Protein AF-A0AAP5JS18-F1 (afdb_monomer_lite)

Foldseek 3Di:
DDDDDDDDPDPPPDDDPDPVVVLLVQLLVQADPVLVVCVVVVVDDSVLSSLLSNQDHPVLNVVVVVLCVVDPADPVCSNLLSLCSSLVHDPVLSVLVSVLVVLLVLLCVLCVVPVVLNVVSCVLVVVVVVCSNVVVQDPDPVSNVVSSVVSSVSSVVSNVVSVVVVVVVVCVVVPPPPDPDPDDDDDDDDDVCVVLVHDPPDDPVVVVVSVVVVCVVVPPPPDDDDDDDPDDDDPDDDDDDDDDDD

Secondary structure (DSSP, 8-state):
---PPPP-----------HHHHHHHHHHHTS-HHHHHHHHTT-S-HHHHHHHHHH--HHHHHHHHHHHHHS---GGGHHHHHHHHHTT--HHHHHHHHHHHHHHHHHHHHHTT-HHHHHHHHHHHHHHHHHHHTT-S--SHHHHHHHHHHHHHHHHHHHHHHHHHHHHHHHHHHS-------------PPPHHHHTT--TT--HHHHHHHHHHHHHHS-TTS-S----S--S--------PPP---

Radius of gyration: 34.99 Å; chains: 1; bounding box: 87×65×103 Å

Structure (mmCIF, N/CA/C/O backbone):
data_AF-A0AAP5JS18-F1
#
_entry.id   AF-A0AAP5JS18-F1
#
loop_
_atom_site.group_PDB
_atom_site.id
_atom_site.type_symbol
_atom_site.label_atom_id
_atom_site.label_alt_id
_atom_site.label_comp_id
_atom_site.label_asym_id
_atom_site.label_entity_id
_atom_site.label_seq_id
_atom_site.pdbx_PDB_ins_code
_atom_site.Cartn_x
_atom_site.Cartn_y
_atom_site.Cartn_z
_atom_site.occupancy
_atom_site.B_iso_or_equiv
_atom_site.auth_seq_id
_atom_site.auth_comp_id
_atom_site.auth_asym_id
_atom_site.auth_atom_id
_atom_site.pdbx_PDB_model_num
ATOM 1 N N . MET A 1 1 ? -54.345 19.599 27.655 1.00 40.22 1 MET A N 1
ATOM 2 C CA . MET A 1 1 ? -54.134 18.148 27.848 1.00 40.22 1 MET A CA 1
ATOM 3 C C . MET A 1 1 ? -52.774 17.779 27.279 1.00 40.22 1 MET A C 1
ATOM 5 O O . MET A 1 1 ? -52.586 17.868 26.073 1.00 40.22 1 MET A O 1
ATOM 9 N N . ARG A 1 2 ? -51.805 17.480 28.150 1.00 35.72 2 ARG A N 1
ATOM 10 C CA . ARG A 1 2 ? -50.475 16.998 27.755 1.00 35.72 2 ARG A CA 1
ATOM 11 C C . ARG A 1 2 ? -50.618 15.532 27.341 1.00 35.72 2 ARG A C 1
ATOM 13 O O . ARG A 1 2 ? -51.172 14.755 28.108 1.00 35.72 2 ARG A O 1
ATOM 20 N N . LYS A 1 3 ? -50.170 15.172 26.135 1.00 42.41 3 LYS A N 1
ATOM 21 C CA . LYS A 1 3 ? -49.948 13.770 25.768 1.00 42.41 3 LYS A CA 1
ATOM 22 C C . LYS A 1 3 ? -48.547 13.406 26.234 1.00 42.41 3 LYS A C 1
ATOM 24 O O . LYS A 1 3 ? -47.570 13.984 25.768 1.00 42.41 3 LYS A O 1
ATOM 29 N N . GLU A 1 4 ? -48.489 12.507 27.200 1.00 40.50 4 GLU A N 1
ATOM 30 C CA . GLU A 1 4 ? -47.264 11.907 27.702 1.00 40.50 4 GLU A CA 1
ATOM 31 C C . GLU A 1 4 ? -46.643 11.045 26.596 1.00 40.50 4 GLU A C 1
ATOM 33 O O . GLU A 1 4 ? -47.265 10.123 26.070 1.00 40.50 4 GLU A O 1
ATOM 38 N N . THR A 1 5 ? -45.419 11.377 26.204 1.00 48.16 5 THR A N 1
ATOM 39 C CA . THR A 1 5 ? -44.527 10.472 25.477 1.00 48.16 5 THR A CA 1
ATOM 40 C C . THR A 1 5 ? -43.994 9.419 26.452 1.00 48.16 5 THR A C 1
ATOM 42 O O . THR A 1 5 ? -43.489 9.811 27.507 1.00 48.16 5 THR A O 1
ATOM 45 N N . PRO A 1 6 ? -44.040 8.111 26.133 1.00 44.47 6 PRO A N 1
ATOM 46 C CA . PRO A 1 6 ? -43.432 7.105 26.990 1.00 44.47 6 PRO A CA 1
ATOM 47 C C . PRO A 1 6 ? -41.898 7.219 26.934 1.00 44.47 6 PRO A C 1
ATOM 49 O O . PRO A 1 6 ? -41.336 7.311 25.838 1.00 44.47 6 PRO A O 1
ATOM 52 N N . PRO A 1 7 ? -41.202 7.190 28.084 1.00 57.91 7 PRO A N 1
ATOM 53 C CA . PRO A 1 7 ? -39.753 7.121 28.142 1.00 57.91 7 PRO A CA 1
ATOM 54 C C . PRO A 1 7 ? -39.304 5.657 28.029 1.00 57.91 7 PRO A C 1
ATOM 56 O O . PRO A 1 7 ? -39.922 4.761 28.598 1.00 57.91 7 PRO A O 1
ATOM 59 N N . GLY A 1 8 ? -38.196 5.407 27.332 1.00 45.72 8 GLY A N 1
ATOM 60 C CA . GLY A 1 8 ? -37.511 4.112 27.405 1.00 45.72 8 GLY A CA 1
ATOM 61 C C . GLY A 1 8 ? -37.681 3.216 26.183 1.00 45.72 8 GLY A C 1
ATOM 62 O O . GLY A 1 8 ? -38.129 2.076 26.287 1.00 45.72 8 GLY A O 1
ATOM 63 N N . GLY A 1 9 ? -37.221 3.681 25.021 1.00 40.94 9 GLY A N 1
ATOM 64 C CA . GLY A 1 9 ? -36.775 2.757 23.984 1.00 40.94 9 GLY A CA 1
ATOM 65 C C . GLY A 1 9 ? -35.495 2.074 24.460 1.00 40.94 9 GLY A C 1
ATOM 66 O O . GLY A 1 9 ? -34.416 2.645 24.326 1.00 40.94 9 GLY A O 1
ATOM 67 N N . LYS A 1 10 ? -35.603 0.875 25.048 1.00 44.03 10 LYS A N 1
ATOM 68 C CA . LYS A 1 10 ? -34.438 -0.004 25.228 1.00 44.03 10 LYS A CA 1
ATOM 69 C C . LYS A 1 10 ? -33.757 -0.151 23.858 1.00 44.03 10 LYS A C 1
ATOM 71 O O . LYS A 1 10 ? -34.480 -0.358 22.876 1.00 44.03 10 LYS A O 1
ATOM 76 N N . PRO A 1 11 ? -32.421 -0.028 23.754 1.00 54.09 11 PRO A N 1
ATOM 77 C CA . PRO A 1 11 ? -31.744 -0.295 22.494 1.00 54.09 11 PRO A CA 1
ATOM 78 C C . PRO A 1 11 ? -32.154 -1.696 22.039 1.00 54.09 11 PRO A C 1
ATOM 80 O O . PRO A 1 11 ? -32.102 -2.644 22.823 1.00 54.09 11 PRO A O 1
ATOM 83 N N . ARG A 1 12 ? -32.656 -1.812 20.805 1.00 53.66 12 ARG A N 1
ATOM 84 C CA . ARG A 1 12 ? -32.994 -3.110 20.218 1.00 53.66 12 ARG A CA 1
ATOM 85 C C . ARG A 1 12 ? -31.701 -3.916 20.153 1.00 53.66 12 ARG A C 1
ATOM 87 O O . ARG A 1 12 ? -30.846 -3.624 19.322 1.00 53.66 12 ARG A O 1
ATOM 94 N N . THR A 1 13 ? -31.543 -4.885 21.046 1.00 55.59 13 THR A N 1
ATOM 95 C CA . THR A 1 13 ? -30.439 -5.841 21.017 1.00 55.59 13 THR A CA 1
ATOM 96 C C . THR A 1 13 ? -30.660 -6.747 19.812 1.00 55.59 13 THR A C 1
ATOM 98 O O . THR A 1 13 ? -31.473 -7.667 19.849 1.00 55.59 13 THR A O 1
ATOM 101 N N . VAL A 1 14 ? -30.014 -6.419 18.695 1.00 64.19 14 VAL A N 1
ATOM 102 C CA . VAL A 1 14 ? -30.016 -7.261 17.499 1.00 64.19 14 VAL A CA 1
ATOM 103 C C . VAL A 1 14 ? -29.009 -8.374 17.749 1.00 64.19 14 VAL A C 1
ATOM 105 O O . VAL A 1 14 ? -27.808 -8.125 17.780 1.00 64.19 14 VAL A O 1
ATOM 108 N N . VAL A 1 15 ? -29.500 -9.590 17.983 1.00 66.50 15 VAL A N 1
ATOM 109 C CA . VAL A 1 15 ? -28.647 -10.779 18.072 1.00 66.50 15 VAL A CA 1
ATOM 110 C C . VAL A 1 15 ? -28.368 -11.235 16.646 1.00 66.50 15 VAL A C 1
ATOM 112 O O . VAL A 1 15 ? -29.268 -11.700 15.945 1.00 66.50 15 VAL A O 1
ATOM 115 N N . VAL A 1 16 ? -27.134 -11.033 16.200 1.00 63.03 16 VAL A N 1
ATOM 116 C CA . VAL A 1 16 ? -26.666 -11.481 14.889 1.00 63.03 16 VAL A CA 1
ATOM 117 C C . VAL A 1 16 ? -26.337 -12.965 15.007 1.00 63.03 16 VAL A C 1
ATOM 119 O O . VAL A 1 16 ? -25.512 -13.349 15.825 1.00 63.03 16 VAL A O 1
ATOM 122 N N . THR A 1 17 ? -27.053 -13.795 14.252 1.00 67.69 17 THR A N 1
ATOM 123 C CA . THR A 1 17 ? -26.967 -15.268 14.298 1.00 67.69 17 THR A CA 1
ATOM 124 C C . THR A 1 17 ? -26.223 -15.866 13.106 1.00 67.69 17 THR A C 1
ATOM 126 O O . THR A 1 17 ? -25.996 -17.068 13.081 1.00 67.69 17 THR A O 1
ATOM 129 N N . ASP A 1 18 ? -25.862 -15.045 12.118 1.00 76.12 18 ASP A N 1
ATOM 130 C CA . ASP A 1 18 ? -25.061 -15.462 10.968 1.00 76.12 18 ASP A CA 1
ATOM 131 C C . ASP A 1 18 ? -23.578 -15.281 11.294 1.00 76.12 18 ASP A C 1
ATOM 133 O O . ASP A 1 18 ? -23.121 -14.145 11.453 1.00 76.12 18 ASP A O 1
ATOM 137 N N . ASP A 1 19 ? -22.842 -16.391 11.352 1.00 74.56 19 ASP A N 1
ATOM 138 C CA . ASP A 1 19 ? -21.409 -16.439 11.659 1.00 74.56 19 ASP A CA 1
ATOM 139 C C . ASP A 1 19 ? -20.582 -15.474 10.796 1.00 74.56 19 ASP A C 1
ATOM 141 O O . ASP A 1 19 ? -19.634 -14.864 11.279 1.00 74.56 19 ASP A O 1
ATOM 145 N N . ARG A 1 20 ? -20.972 -15.239 9.535 1.00 75.25 20 ARG A N 1
ATOM 146 C CA . ARG A 1 20 ? -20.250 -14.316 8.637 1.00 75.25 20 ARG A CA 1
ATOM 147 C C . ARG A 1 20 ? -20.454 -12.852 9.000 1.00 75.25 20 ARG A C 1
ATOM 149 O O . ARG A 1 20 ? -19.617 -12.005 8.693 1.00 75.25 20 ARG A O 1
ATOM 156 N N . LEU A 1 21 ? -21.605 -12.534 9.584 1.00 82.56 21 LEU A N 1
ATOM 157 C CA . LEU A 1 21 ? -21.929 -11.181 10.017 1.00 82.56 21 LEU A CA 1
ATOM 158 C C . LEU A 1 21 ? -21.341 -10.883 11.396 1.00 82.56 21 LEU A C 1
ATOM 160 O O . LEU A 1 21 ? -21.159 -9.706 11.703 1.00 82.56 21 LEU A O 1
ATOM 164 N N . ILE A 1 22 ? -21.023 -11.908 12.195 1.00 85.19 22 ILE A N 1
ATOM 165 C CA . ILE A 1 22 ? -20.369 -11.742 13.498 1.00 85.19 22 ILE A CA 1
ATOM 166 C C . ILE A 1 22 ? -19.033 -11.018 13.316 1.00 85.19 22 ILE A C 1
ATOM 168 O O . ILE A 1 22 ? -18.874 -9.940 13.884 1.00 85.19 22 ILE A O 1
ATOM 172 N N . ASP A 1 23 ? -18.154 -11.510 12.439 1.00 84.81 23 ASP A N 1
ATOM 173 C CA . ASP A 1 23 ? -16.834 -10.905 12.193 1.00 84.81 23 ASP A CA 1
ATOM 174 C C . ASP A 1 23 ? -16.936 -9.446 11.719 1.00 84.81 23 ASP A C 1
ATOM 176 O O . ASP A 1 23 ? -16.174 -8.567 12.127 1.00 84.81 23 ASP A O 1
ATOM 180 N N . ILE A 1 24 ? -17.918 -9.161 10.857 1.00 88.19 24 ILE A N 1
ATOM 181 C CA . ILE A 1 24 ? -18.163 -7.811 10.338 1.00 88.19 24 ILE A CA 1
ATOM 182 C C . ILE A 1 24 ? -18.628 -6.887 11.463 1.00 88.19 24 ILE A C 1
ATOM 184 O O . ILE A 1 24 ? -18.154 -5.756 11.580 1.00 88.19 24 ILE A O 1
ATOM 188 N N . VAL A 1 25 ? -19.576 -7.340 12.280 1.00 88.62 25 VAL A N 1
ATOM 189 C CA . VAL A 1 25 ? -20.122 -6.544 13.380 1.00 88.62 25 VAL A CA 1
ATOM 190 C C . VAL A 1 25 ? -19.060 -6.325 14.447 1.00 88.62 25 VAL A C 1
ATOM 192 O O . VAL A 1 25 ? -18.907 -5.191 14.896 1.00 88.62 25 VAL A O 1
ATOM 195 N N . GLU A 1 26 ? -18.282 -7.348 14.787 1.00 89.56 26 GLU A N 1
ATOM 196 C CA . GLU A 1 26 ? -17.162 -7.246 15.718 1.00 89.56 26 GLU A CA 1
ATOM 197 C C . GLU A 1 26 ? -16.147 -6.202 15.238 1.00 89.56 26 GLU A C 1
ATOM 199 O O . GLU A 1 26 ? -15.863 -5.241 15.962 1.00 89.56 26 GLU A O 1
ATOM 204 N N . ALA A 1 27 ? -15.710 -6.288 13.978 1.00 91.44 27 ALA A N 1
ATOM 205 C CA . ALA A 1 27 ? -14.811 -5.303 13.386 1.00 91.44 27 ALA A CA 1
ATOM 206 C C . ALA A 1 27 ? -15.377 -3.875 13.481 1.00 91.44 27 ALA A C 1
ATOM 208 O O . ALA A 1 27 ? -14.684 -2.952 13.906 1.00 91.44 27 ALA A O 1
ATOM 209 N N . LEU A 1 28 ? -16.656 -3.673 13.149 1.00 91.81 28 LEU A N 1
ATOM 210 C CA . LEU A 1 28 ? -17.293 -2.354 13.241 1.00 91.81 28 LEU A CA 1
ATOM 211 C C . LEU A 1 28 ? -17.456 -1.867 14.689 1.00 91.81 28 LEU A C 1
ATOM 213 O O . LEU A 1 28 ? -17.415 -0.657 14.941 1.00 91.81 28 LEU A O 1
ATOM 217 N N . THR A 1 29 ? -17.635 -2.773 15.652 1.00 91.31 29 THR A N 1
ATOM 218 C CA . THR A 1 29 ? -17.699 -2.408 17.074 1.00 91.31 29 THR A CA 1
ATOM 219 C C . THR A 1 29 ? -16.346 -1.962 17.617 1.00 91.31 29 THR A C 1
ATOM 221 O O . THR A 1 29 ? -16.320 -0.987 18.377 1.00 91.31 29 THR A O 1
ATOM 224 N N . ASN A 1 30 ? -15.257 -2.579 17.146 1.00 94.12 30 ASN A N 1
ATOM 225 C CA . ASN A 1 30 ? -13.867 -2.274 17.503 1.00 94.12 30 ASN A CA 1
ATOM 226 C C . ASN A 1 30 ? -13.340 -0.953 16.903 1.00 94.12 30 ASN A C 1
ATOM 228 O O . ASN A 1 30 ? -12.210 -0.541 17.154 1.00 94.12 30 ASN A O 1
ATOM 232 N N . LEU A 1 31 ? -14.139 -0.258 16.089 1.00 95.12 31 LEU A N 1
ATOM 233 C CA . LEU A 1 31 ? -13.765 1.057 15.576 1.00 95.12 31 LEU A CA 1
ATOM 234 C C . LEU A 1 31 ? -13.851 2.139 16.657 1.00 95.12 31 LEU A C 1
ATOM 236 O O . LEU A 1 31 ? -14.855 2.246 17.368 1.00 95.12 31 LEU A O 1
ATOM 240 N N . ILE A 1 32 ? -12.857 3.024 16.709 1.00 95.38 32 ILE A N 1
ATOM 241 C CA . 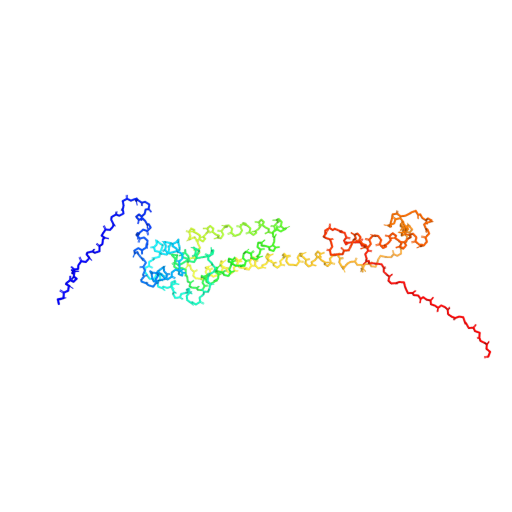ILE A 1 32 ? -12.940 4.251 17.513 1.00 95.38 32 ILE A CA 1
ATOM 242 C C . ILE A 1 32 ? -13.968 5.236 16.925 1.00 95.38 32 ILE A C 1
ATOM 244 O O . ILE A 1 32 ? -14.298 5.207 15.733 1.00 95.38 32 ILE A O 1
ATOM 248 N N . ASP A 1 33 ? -14.477 6.139 17.766 1.00 94.50 33 ASP A N 1
ATOM 249 C CA . ASP A 1 33 ? -15.538 7.088 17.399 1.00 94.50 33 ASP A CA 1
ATOM 250 C C . ASP A 1 33 ? -15.252 7.928 16.141 1.00 94.50 33 ASP A C 1
ATOM 252 O O . ASP A 1 33 ? -16.170 8.090 15.329 1.00 94.50 33 ASP A O 1
ATOM 256 N N . PRO A 1 34 ? -14.015 8.410 15.892 1.00 94.19 34 PRO A N 1
ATOM 257 C CA . PRO A 1 34 ? -13.695 9.121 14.655 1.00 94.19 34 PRO A CA 1
ATOM 258 C C . PRO A 1 34 ? -13.984 8.310 13.384 1.00 94.19 34 PRO A C 1
ATOM 260 O O . PRO A 1 34 ? -14.549 8.841 12.426 1.00 94.19 34 PRO A O 1
ATOM 263 N N . TRP A 1 35 ? -13.662 7.014 13.369 1.00 94.75 35 TRP A N 1
ATOM 264 C CA . TRP A 1 35 ? -13.934 6.151 12.216 1.00 94.75 35 TRP A CA 1
ATOM 265 C C . TRP A 1 35 ? -15.425 5.854 12.074 1.00 94.75 35 TRP A C 1
ATOM 267 O O . TRP A 1 35 ? -15.967 5.939 10.971 1.00 94.75 35 TRP A O 1
ATOM 277 N N . LYS A 1 36 ? -16.122 5.610 13.191 1.00 93.12 36 LYS A N 1
ATOM 278 C CA . LYS A 1 36 ? -17.589 5.472 13.210 1.00 93.12 36 LYS A CA 1
ATOM 279 C C . LYS A 1 36 ? -18.279 6.717 12.644 1.00 93.12 36 LYS A C 1
ATOM 281 O O . LYS A 1 36 ? -19.274 6.595 11.929 1.00 93.12 36 LYS A O 1
ATOM 286 N N . LEU A 1 37 ? -17.754 7.910 12.928 1.00 93.62 37 LEU A N 1
ATOM 287 C CA . LEU A 1 37 ? -18.260 9.166 12.377 1.00 93.62 37 LEU A CA 1
ATOM 288 C C . LEU A 1 37 ? -18.050 9.246 10.857 1.00 93.62 37 LEU A C 1
ATOM 290 O O . LEU A 1 37 ? -19.002 9.567 10.147 1.00 93.62 37 LEU A O 1
ATOM 294 N N . LYS A 1 38 ? -16.861 8.888 10.350 1.00 91.06 38 LYS A N 1
ATOM 295 C CA . LYS A 1 38 ? -16.579 8.858 8.901 1.00 91.06 38 LYS A CA 1
ATOM 296 C C . LYS A 1 38 ? -17.511 7.901 8.141 1.00 91.06 38 LYS A C 1
ATOM 298 O O . LYS A 1 38 ? -17.981 8.231 7.054 1.00 91.06 38 LYS A O 1
ATOM 303 N N . ILE A 1 39 ? -17.875 6.762 8.738 1.00 92.94 39 ILE A N 1
ATOM 304 C CA . ILE A 1 39 ? -18.875 5.839 8.163 1.00 92.94 39 ILE A CA 1
ATOM 305 C C . ILE A 1 39 ? -20.257 6.493 8.107 1.00 92.94 39 ILE A C 1
ATOM 307 O O . ILE A 1 39 ? -20.907 6.469 7.065 1.00 92.94 39 ILE A O 1
ATOM 311 N N . LYS A 1 40 ? -20.708 7.110 9.208 1.00 90.94 40 LYS A N 1
ATOM 312 C CA . LYS A 1 40 ? -22.012 7.800 9.264 1.00 90.94 40 LYS A CA 1
ATOM 313 C C . LYS A 1 40 ? -22.111 8.944 8.253 1.00 90.94 40 LYS A C 1
ATOM 315 O O . LYS A 1 40 ? -23.192 9.205 7.739 1.00 90.94 40 LYS A O 1
ATOM 320 N N . GLN A 1 41 ? -20.995 9.615 7.980 1.00 92.88 41 GLN A N 1
ATOM 321 C CA . GLN A 1 41 ? -20.891 10.686 6.987 1.00 92.88 41 GLN A CA 1
ATOM 322 C C . GLN A 1 41 ? -20.760 10.169 5.545 1.00 92.88 41 GLN A C 1
ATOM 324 O O . GLN A 1 41 ? -20.799 10.968 4.614 1.00 92.88 41 GLN A O 1
ATOM 329 N N . GLY A 1 42 ? -20.589 8.859 5.343 1.00 88.19 42 GLY A N 1
ATOM 330 C CA . GLY A 1 42 ? -20.376 8.261 4.024 1.00 88.19 42 GLY A CA 1
ATOM 331 C C . GLY A 1 42 ? -19.007 8.568 3.408 1.00 88.19 42 GLY A C 1
ATOM 332 O O . GLY A 1 42 ? -18.816 8.337 2.218 1.00 88.19 42 GLY A O 1
ATOM 333 N N . THR A 1 43 ? -18.053 9.081 4.191 1.00 89.62 43 THR A N 1
ATOM 334 C CA . THR A 1 43 ? -16.699 9.423 3.720 1.00 89.62 43 THR A CA 1
ATOM 335 C C . THR A 1 43 ? -15.738 8.235 3.760 1.00 89.62 43 THR A C 1
ATOM 337 O O . THR A 1 43 ? -14.674 8.289 3.151 1.00 89.62 43 THR A O 1
ATOM 340 N N . LEU A 1 44 ? -16.118 7.147 4.438 1.00 89.94 44 LEU A N 1
ATOM 341 C CA . LEU A 1 44 ? -15.377 5.889 4.483 1.00 89.94 44 LEU A CA 1
ATOM 342 C C . LEU A 1 44 ? -16.245 4.742 3.961 1.00 89.94 44 LEU A C 1
ATOM 344 O O . LEU A 1 44 ? -17.375 4.552 4.417 1.00 89.94 44 LEU A O 1
ATOM 348 N N . LYS A 1 45 ? -15.704 3.942 3.036 1.00 91.62 45 LYS A N 1
ATOM 349 C CA . LYS A 1 45 ? -16.387 2.745 2.534 1.00 91.62 45 LYS A CA 1
ATOM 350 C C . LYS A 1 45 ? -16.431 1.662 3.610 1.00 91.62 45 LYS A C 1
ATOM 352 O O . LYS A 1 45 ? -15.474 1.465 4.355 1.00 91.62 45 LYS A O 1
ATOM 357 N N . LEU A 1 46 ? -17.528 0.903 3.641 1.00 90.62 46 LEU A N 1
ATOM 358 C CA . LEU A 1 46 ? -17.745 -0.143 4.645 1.00 90.62 46 LEU A CA 1
ATOM 359 C C . LEU A 1 46 ? -16.637 -1.208 4.643 1.00 90.62 46 LEU A C 1
ATOM 361 O O . LEU A 1 46 ? -16.200 -1.639 5.701 1.00 90.62 46 LEU A O 1
ATOM 365 N N . GLN A 1 47 ? -16.142 -1.592 3.464 1.00 91.62 47 GLN A N 1
ATOM 366 C CA . GLN A 1 47 ? -15.046 -2.559 3.335 1.00 91.62 47 GLN A CA 1
ATOM 367 C C . GLN A 1 47 ? -13.760 -2.100 4.043 1.00 91.62 47 GLN A C 1
ATOM 369 O O . GLN A 1 47 ? -13.077 -2.908 4.666 1.00 91.62 47 GLN A O 1
ATOM 374 N N . ASP A 1 48 ? -13.448 -0.803 3.991 1.00 91.69 48 ASP A N 1
ATOM 375 C CA . ASP A 1 48 ? -12.245 -0.244 4.608 1.00 91.69 48 ASP A CA 1
ATOM 376 C C . ASP A 1 48 ? -12.450 -0.066 6.110 1.00 91.69 48 ASP A C 1
ATOM 378 O O . ASP A 1 48 ? -11.560 -0.382 6.891 1.00 91.69 48 ASP A O 1
ATOM 382 N N . ALA A 1 49 ? -13.657 0.324 6.526 1.00 93.25 49 ALA A N 1
ATOM 383 C CA . ALA A 1 49 ? -14.053 0.327 7.929 1.00 93.25 49 ALA A CA 1
ATOM 384 C C . ALA A 1 49 ? -13.892 -1.051 8.587 1.00 93.25 49 ALA A C 1
ATOM 386 O O . ALA A 1 49 ? -13.309 -1.155 9.663 1.00 93.25 49 ALA A O 1
ATOM 387 N N . VAL A 1 50 ? -14.362 -2.114 7.929 1.00 93.31 50 VAL A N 1
ATOM 388 C CA . VAL A 1 50 ? -14.212 -3.488 8.428 1.00 93.31 50 VAL A CA 1
ATOM 389 C C . VAL A 1 50 ? -12.737 -3.883 8.490 1.00 93.31 50 VAL A C 1
ATOM 391 O O . VAL A 1 50 ? -12.311 -4.471 9.478 1.00 93.31 50 VAL A O 1
ATOM 394 N N . ARG A 1 51 ? -11.919 -3.523 7.493 1.00 93.88 51 ARG A N 1
ATOM 395 C CA . ARG A 1 51 ? -10.466 -3.788 7.522 1.00 93.88 51 ARG A CA 1
ATOM 396 C C . ARG A 1 51 ? -9.758 -3.067 8.667 1.00 93.88 51 ARG A C 1
ATOM 398 O O . ARG A 1 51 ? -8.965 -3.689 9.362 1.00 93.88 51 ARG A O 1
ATOM 405 N N . ILE A 1 52 ? -10.052 -1.785 8.877 1.00 95.12 52 ILE A N 1
ATOM 406 C CA . ILE A 1 52 ? -9.492 -0.986 9.978 1.00 95.12 52 ILE A CA 1
ATOM 407 C C . ILE A 1 52 ? -9.875 -1.620 11.316 1.00 95.12 52 ILE A C 1
ATOM 409 O O . ILE A 1 52 ? -9.011 -1.877 12.146 1.00 95.12 52 ILE A O 1
ATOM 413 N N . GLY A 1 53 ? -11.160 -1.922 11.503 1.00 94.06 53 GLY A N 1
ATOM 414 C CA . GLY A 1 53 ? -11.674 -2.479 12.749 1.00 94.06 53 GLY A CA 1
ATOM 415 C C . GLY A 1 53 ? -11.211 -3.907 13.044 1.00 94.06 53 GLY A C 1
ATOM 416 O O . GLY A 1 53 ? -11.088 -4.270 14.207 1.00 94.06 53 GLY A O 1
ATOM 417 N N . SER A 1 54 ? -10.922 -4.708 12.016 1.00 93.94 54 SER A N 1
ATOM 418 C CA . SER A 1 54 ? -10.430 -6.085 12.181 1.00 93.94 54 SER A CA 1
ATOM 419 C C . SER A 1 54 ? -8.916 -6.173 12.366 1.00 93.94 54 SER A C 1
ATOM 421 O O . SER A 1 54 ? -8.453 -7.034 13.106 1.00 93.94 54 SER A O 1
ATOM 423 N N . LYS A 1 55 ? -8.134 -5.308 11.706 1.00 94.44 55 LYS A N 1
ATOM 424 C CA . LYS A 1 55 ? -6.663 -5.394 11.721 1.00 94.44 55 LYS A CA 1
ATOM 425 C C . LYS A 1 55 ? -5.972 -4.456 12.705 1.00 94.44 55 LYS A C 1
ATOM 427 O O . LYS A 1 55 ? -4.831 -4.727 13.066 1.00 94.44 55 LYS A O 1
ATOM 432 N N . LEU A 1 56 ? -6.598 -3.342 13.093 1.00 96.38 56 LEU A N 1
ATOM 433 C CA . LEU A 1 56 ? -5.926 -2.290 13.857 1.00 96.38 56 LEU A CA 1
ATOM 434 C C . LEU A 1 56 ? -6.426 -2.207 15.297 1.00 96.38 56 LEU A C 1
ATOM 436 O O . LEU A 1 56 ? -7.624 -2.076 15.562 1.00 96.38 56 LEU A O 1
ATOM 440 N N . SER A 1 57 ? -5.478 -2.163 16.231 1.00 95.88 57 SER A N 1
ATOM 441 C CA . SER A 1 57 ? -5.728 -1.753 17.615 1.00 95.88 57 SER A CA 1
ATOM 442 C C . SER A 1 57 ? -6.179 -0.289 17.687 1.00 95.88 57 SER A C 1
ATOM 444 O O . SER A 1 57 ? -5.880 0.509 16.799 1.00 95.88 57 SER A O 1
ATOM 446 N N . HIS A 1 58 ? -6.835 0.121 18.777 1.00 96.19 58 HIS A N 1
ATOM 447 C CA . HIS A 1 58 ? -7.252 1.520 18.955 1.00 96.19 58 HIS A CA 1
ATOM 448 C C . HIS A 1 58 ? -6.086 2.520 18.826 1.00 96.19 58 HIS A C 1
ATOM 450 O O . HIS A 1 58 ? -6.266 3.586 18.240 1.00 96.19 58 HIS A O 1
ATOM 456 N N . ARG A 1 59 ? -4.881 2.171 19.310 1.00 95.94 59 ARG A N 1
ATOM 457 C CA . ARG A 1 59 ? -3.674 3.005 19.154 1.00 95.94 59 ARG A CA 1
ATOM 458 C C . ARG A 1 59 ? -3.338 3.211 17.677 1.00 95.94 59 ARG A C 1
ATOM 460 O O . ARG A 1 59 ? -3.187 4.347 17.239 1.00 95.94 59 ARG A O 1
ATOM 467 N N . GLN A 1 60 ? -3.270 2.122 16.911 1.00 96.81 60 GLN A N 1
ATOM 468 C CA . GLN A 1 60 ? -2.997 2.170 15.472 1.00 96.81 60 GLN A CA 1
ATOM 469 C C . GLN A 1 60 ? -4.116 2.888 14.707 1.00 96.81 60 GLN A C 1
ATOM 471 O O . GLN A 1 60 ? -3.837 3.611 13.759 1.00 96.81 60 GLN A O 1
ATOM 476 N N . GLN A 1 61 ? -5.376 2.751 15.131 1.00 96.94 61 GLN A N 1
ATOM 477 C CA . GLN A 1 61 ? -6.501 3.472 14.534 1.00 96.94 61 GLN A CA 1
ATOM 478 C C . GLN A 1 61 ? -6.397 4.989 14.729 1.00 96.94 61 GLN A C 1
ATOM 480 O O . GLN A 1 61 ? -6.741 5.726 13.806 1.00 96.94 61 GLN A O 1
ATOM 485 N N . HIS A 1 62 ? -5.955 5.458 15.902 1.00 96.12 62 HIS A N 1
ATOM 486 C CA . HIS A 1 62 ? -5.692 6.880 16.144 1.00 96.12 62 HIS A CA 1
ATOM 487 C C . HIS A 1 62 ? -4.536 7.385 15.283 1.00 96.12 62 HIS A C 1
ATOM 489 O O . HIS A 1 62 ? -4.695 8.382 14.584 1.00 96.12 62 HIS A O 1
ATOM 495 N N . TRP A 1 63 ? -3.426 6.651 15.275 1.00 95.25 63 TRP A N 1
ATOM 496 C CA . TRP A 1 63 ? -2.246 7.009 14.494 1.00 95.25 63 TRP A CA 1
ATOM 497 C C . TRP A 1 63 ? -2.539 7.057 12.987 1.00 95.25 63 TRP A C 1
ATOM 499 O O . TRP A 1 63 ? -2.268 8.054 12.326 1.00 95.25 63 TRP A O 1
ATOM 509 N N . MET A 1 64 ? -3.212 6.037 12.449 1.00 95.25 64 MET A N 1
ATOM 510 C CA . MET A 1 64 ? -3.645 6.034 11.051 1.00 95.25 64 MET A CA 1
ATOM 511 C C . MET A 1 64 ? -4.597 7.196 10.750 1.00 95.25 64 MET A C 1
ATOM 513 O O . MET A 1 64 ? -4.539 7.771 9.667 1.00 95.25 64 MET A O 1
ATOM 517 N N . LYS A 1 65 ? -5.492 7.545 11.682 1.00 94.12 65 LYS A N 1
ATOM 518 C CA . LYS A 1 65 ? -6.433 8.658 11.505 1.00 94.12 65 LYS A CA 1
ATOM 519 C C . LYS A 1 65 ? -5.698 9.989 11.328 1.00 94.12 65 LYS A C 1
ATOM 521 O O . LYS A 1 65 ? -6.129 10.764 10.480 1.00 94.12 65 LYS A O 1
ATOM 526 N N . GLU A 1 66 ? -4.637 10.233 12.093 1.00 94.06 66 GLU A N 1
ATOM 527 C CA . GLU A 1 66 ? -3.783 11.423 11.956 1.00 94.06 66 GLU A CA 1
ATOM 528 C C . GLU A 1 66 ? -3.060 11.414 10.606 1.00 94.06 66 GLU A C 1
ATOM 530 O O . GLU A 1 66 ? -3.194 12.356 9.828 1.00 94.06 66 GLU A O 1
ATOM 535 N N . PHE A 1 67 ? -2.440 10.290 10.246 1.00 94.62 67 PHE A N 1
ATOM 536 C CA . PHE A 1 67 ? -1.744 10.141 8.968 1.00 94.62 67 PHE A CA 1
ATOM 537 C C . PHE A 1 67 ? -2.630 10.445 7.747 1.00 94.62 67 PHE A C 1
ATOM 539 O O . PHE A 1 67 ? -2.236 11.176 6.840 1.00 94.62 67 PHE A O 1
ATOM 546 N N . ILE A 1 68 ? -3.862 9.920 7.705 1.00 92.31 68 ILE A N 1
ATOM 547 C CA . ILE A 1 68 ? -4.763 10.145 6.560 1.00 92.31 68 ILE A CA 1
ATOM 548 C C . ILE A 1 68 ? -5.366 11.558 6.507 1.00 92.31 68 ILE A C 1
ATOM 550 O O . ILE A 1 68 ? -6.029 11.897 5.525 1.00 92.31 68 ILE A O 1
ATOM 554 N N . GLU A 1 69 ? -5.235 12.349 7.573 1.00 90.69 69 GLU A N 1
ATOM 555 C CA . GLU A 1 69 ? -5.625 13.763 7.568 1.00 90.69 69 GLU A CA 1
ATOM 556 C C . GLU A 1 69 ? -4.558 14.621 6.877 1.00 90.69 69 GLU A C 1
ATOM 558 O O . GLU A 1 69 ? -4.898 15.633 6.263 1.00 90.69 69 GLU A O 1
ATOM 563 N N . GLU A 1 70 ? -3.303 14.175 6.899 1.00 91.75 70 GLU A N 1
ATOM 564 C CA . GLU A 1 70 ? -2.168 14.849 6.264 1.00 91.75 70 GLU A CA 1
ATOM 565 C C . GLU A 1 70 ? -1.881 14.322 4.850 1.00 91.75 70 GLU A C 1
ATOM 567 O O . GLU A 1 70 ? -1.443 15.071 3.972 1.00 91.75 70 GLU A O 1
ATOM 572 N N . VAL A 1 71 ? -2.166 13.040 4.597 1.00 90.06 71 VAL A N 1
ATOM 573 C CA . VAL A 1 71 ? -1.787 12.343 3.363 1.00 90.06 71 VAL A CA 1
ATOM 574 C C . VAL A 1 71 ? -3.002 11.905 2.555 1.00 90.06 71 VAL A C 1
ATOM 576 O O . VAL A 1 71 ? -3.862 11.152 3.012 1.00 90.06 71 VAL A O 1
ATOM 579 N N . VAL A 1 72 ? -3.032 12.296 1.278 1.00 88.44 72 VAL A N 1
ATOM 580 C CA . VAL A 1 72 ? -4.044 11.820 0.328 1.00 88.44 72 VAL A CA 1
ATOM 581 C C . VAL A 1 72 ? -3.681 10.417 -0.156 1.00 88.44 72 VAL A C 1
ATOM 583 O O . VAL A 1 72 ? -2.754 10.237 -0.945 1.00 88.44 72 VAL A O 1
ATOM 586 N N . ILE A 1 73 ? -4.446 9.418 0.283 1.00 89.88 73 ILE A N 1
ATOM 587 C CA . ILE A 1 73 ? -4.243 8.014 -0.094 1.00 89.88 73 ILE A CA 1
ATOM 588 C C . ILE A 1 73 ? -5.203 7.631 -1.228 1.00 89.88 73 ILE A C 1
ATOM 590 O O . ILE A 1 73 ? -6.422 7.694 -1.047 1.00 89.88 73 ILE A O 1
ATOM 594 N N . PRO A 1 74 ? -4.694 7.169 -2.386 1.00 91.06 74 PRO A N 1
ATOM 595 C CA . PRO A 1 74 ? -5.527 6.556 -3.413 1.00 91.06 74 PRO A CA 1
ATOM 596 C C . PRO A 1 74 ? -6.280 5.344 -2.860 1.00 91.06 74 PRO A C 1
ATOM 598 O O . PRO A 1 74 ? -5.687 4.479 -2.219 1.00 91.06 74 PRO A O 1
ATOM 601 N N . GLU A 1 75 ? -7.572 5.229 -3.167 1.00 88.94 75 GLU A N 1
ATOM 602 C CA . GLU A 1 75 ? -8.447 4.197 -2.589 1.00 88.94 75 GLU A CA 1
ATOM 603 C C . GLU A 1 75 ? -7.898 2.767 -2.752 1.00 88.94 75 GLU A C 1
ATOM 605 O O . GLU A 1 75 ? -7.914 1.968 -1.819 1.00 88.94 75 GLU A O 1
ATOM 610 N N . LYS A 1 76 ? -7.315 2.467 -3.917 1.00 91.62 76 LYS A N 1
ATOM 611 C CA . LYS A 1 76 ? -6.683 1.173 -4.222 1.00 91.62 76 LYS A CA 1
ATOM 612 C C . LYS A 1 76 ? -5.544 0.784 -3.270 1.00 91.62 76 LYS A C 1
ATOM 614 O O . LYS A 1 76 ? -5.225 -0.397 -3.159 1.00 91.62 76 LYS A O 1
ATOM 619 N N . TYR A 1 77 ? -4.933 1.752 -2.589 1.00 93.50 77 TYR A N 1
ATOM 620 C CA . TYR A 1 77 ? -3.850 1.530 -1.634 1.00 93.50 77 TYR A CA 1
ATOM 621 C C . TYR A 1 77 ? -4.325 1.518 -0.184 1.00 93.50 77 TYR A C 1
ATOM 623 O O . TYR A 1 77 ? -3.552 1.125 0.681 1.00 93.50 77 TYR A O 1
ATOM 631 N N . MET A 1 78 ? -5.592 1.839 0.099 1.00 93.00 78 MET A N 1
ATOM 632 C CA . MET A 1 78 ? -6.118 1.873 1.468 1.00 93.00 78 MET A CA 1
ATOM 633 C C . MET A 1 78 ? -5.860 0.561 2.222 1.00 93.00 78 MET A C 1
ATOM 635 O O . MET A 1 78 ? -5.358 0.576 3.341 1.00 93.00 78 MET A O 1
ATOM 639 N N . GLY A 1 79 ? -6.105 -0.587 1.580 1.00 93.25 79 GLY A N 1
ATOM 640 C CA . GLY A 1 79 ? -5.840 -1.898 2.184 1.00 93.25 79 GLY A CA 1
ATOM 641 C C . GLY A 1 79 ? -4.363 -2.139 2.522 1.00 93.25 79 GLY A C 1
ATOM 642 O O . GLY A 1 79 ? -4.071 -2.772 3.533 1.00 93.25 79 GLY A O 1
ATOM 643 N N . LYS A 1 80 ? -3.443 -1.599 1.715 1.00 94.75 80 LYS A N 1
ATOM 644 C CA . LYS A 1 80 ? -1.995 -1.674 1.955 1.00 94.75 80 LYS A CA 1
ATOM 645 C C . LYS A 1 80 ? -1.586 -0.784 3.121 1.00 94.75 80 LYS A C 1
ATOM 647 O O . LYS A 1 80 ? -0.801 -1.204 3.956 1.00 94.75 80 LYS A O 1
ATOM 652 N N . ILE A 1 81 ? -2.171 0.405 3.229 1.00 95.31 81 ILE A N 1
ATOM 653 C CA . ILE A 1 81 ? -1.893 1.314 4.345 1.00 95.31 81 ILE A CA 1
ATOM 654 C C . ILE A 1 81 ? -2.394 0.736 5.662 1.00 95.31 81 ILE A C 1
ATOM 656 O O . ILE A 1 81 ? -1.627 0.672 6.616 1.00 95.31 81 ILE A O 1
ATOM 660 N N . VAL A 1 82 ? -3.621 0.209 5.699 1.00 96.00 82 VAL A N 1
ATOM 661 C CA . VAL A 1 82 ? -4.121 -0.516 6.879 1.00 96.00 82 VAL A CA 1
ATOM 662 C C . VAL A 1 82 ? -3.165 -1.648 7.266 1.00 96.00 82 VAL A C 1
ATOM 664 O O . VAL A 1 82 ? -2.872 -1.831 8.442 1.00 96.00 82 VAL A O 1
ATOM 667 N N . HIS A 1 83 ? -2.640 -2.390 6.288 1.00 96.06 83 HIS A N 1
ATOM 668 C CA . HIS A 1 83 ? -1.667 -3.449 6.554 1.00 96.06 83 HIS A CA 1
ATOM 669 C C . HIS A 1 83 ? -0.348 -2.913 7.129 1.00 96.06 83 HIS A C 1
ATOM 671 O O . HIS A 1 83 ? 0.101 -3.415 8.155 1.00 96.06 83 HIS A O 1
ATOM 677 N N . ALA A 1 84 ? 0.219 -1.849 6.560 1.00 95.81 84 ALA A N 1
ATOM 678 C CA . ALA A 1 84 ? 1.449 -1.235 7.064 1.00 95.81 84 ALA A CA 1
ATOM 679 C C . ALA A 1 84 ? 1.308 -0.745 8.520 1.00 95.81 84 ALA A C 1
ATOM 681 O O . ALA A 1 84 ? 2.181 -1.005 9.347 1.00 95.81 84 ALA A O 1
ATOM 682 N N . PHE A 1 85 ? 0.170 -0.130 8.870 1.00 95.69 85 PHE A N 1
ATOM 683 C CA . PHE A 1 85 ? -0.128 0.244 10.258 1.00 95.69 85 PHE A CA 1
ATOM 684 C C . PHE A 1 85 ? -0.276 -0.973 11.177 1.00 95.69 85 PHE A C 1
ATOM 686 O O . PHE A 1 85 ? 0.148 -0.915 12.332 1.00 95.69 85 PHE A O 1
ATOM 693 N N . SER A 1 86 ? -0.846 -2.079 10.684 1.00 95.38 86 SER A N 1
ATOM 694 C CA . SER A 1 86 ? -0.971 -3.320 11.463 1.00 95.38 86 SER A CA 1
ATOM 695 C C . SER A 1 86 ? 0.385 -3.963 11.773 1.00 95.38 86 SER A C 1
ATOM 697 O O . SER A 1 86 ? 0.540 -4.562 12.833 1.00 95.38 86 SER A O 1
ATOM 699 N N . LEU A 1 87 ? 1.372 -3.765 10.892 1.00 94.56 87 LEU A N 1
ATOM 700 C CA . LEU A 1 87 ? 2.764 -4.185 11.074 1.00 94.56 87 LEU A CA 1
ATOM 701 C C . LEU A 1 87 ? 3.593 -3.208 11.926 1.00 94.56 87 LEU A C 1
ATOM 703 O O . LEU A 1 87 ? 4.774 -3.457 12.145 1.00 94.56 87 LEU A O 1
ATOM 707 N N . GLU A 1 88 ? 2.990 -2.112 12.400 1.00 93.50 88 GLU A N 1
ATOM 708 C CA . GLU A 1 88 ? 3.664 -1.047 13.157 1.00 93.50 88 GLU A CA 1
ATOM 709 C C . GLU A 1 88 ? 4.854 -0.416 12.412 1.00 93.50 88 GLU A C 1
ATOM 711 O O . GLU A 1 88 ? 5.840 -0.003 13.020 1.00 93.50 88 GLU A O 1
ATOM 716 N N . MET A 1 89 ? 4.757 -0.320 11.085 1.00 93.31 89 MET A N 1
ATOM 717 C CA . MET A 1 89 ? 5.803 0.288 10.266 1.00 93.31 89 MET A CA 1
ATOM 718 C C . MET A 1 89 ? 5.940 1.790 10.559 1.00 93.31 89 MET A C 1
ATOM 720 O O . MET A 1 89 ? 4.916 2.474 10.616 1.00 93.31 89 MET A O 1
ATOM 724 N N . PRO A 1 90 ? 7.165 2.339 10.679 1.00 93.19 90 PRO A N 1
ATOM 725 C CA . PRO A 1 90 ? 7.376 3.768 10.891 1.00 93.19 90 PRO A CA 1
ATOM 726 C C . PRO A 1 90 ? 6.712 4.629 9.814 1.00 93.19 90 PRO A C 1
ATOM 728 O O . PRO A 1 90 ? 6.687 4.263 8.640 1.00 93.19 90 PRO A O 1
ATOM 731 N N . GLU A 1 91 ? 6.237 5.816 10.181 1.00 93.12 91 GLU A N 1
ATOM 732 C CA . GLU A 1 91 ? 5.472 6.685 9.279 1.00 93.12 91 GLU A CA 1
ATOM 733 C C . GLU A 1 91 ? 6.228 7.043 7.989 1.00 93.12 91 GLU A C 1
ATOM 735 O O . GLU A 1 91 ? 5.669 6.959 6.892 1.00 93.12 91 GLU A O 1
ATOM 740 N N . TRP A 1 92 ? 7.528 7.342 8.097 1.00 94.00 92 TRP A N 1
ATOM 741 C CA . TRP A 1 92 ? 8.390 7.617 6.942 1.00 94.00 92 TRP A CA 1
ATOM 742 C C . TRP A 1 92 ? 8.392 6.457 5.933 1.00 94.00 92 TRP A C 1
ATOM 744 O O . TRP A 1 92 ? 8.372 6.682 4.721 1.00 94.00 92 TRP A O 1
ATOM 754 N N . SER A 1 93 ? 8.335 5.213 6.417 1.00 94.75 93 SER A N 1
ATOM 755 C CA . SER A 1 93 ? 8.323 4.025 5.563 1.00 94.75 93 SER A CA 1
ATOM 756 C C . SER A 1 93 ? 6.973 3.861 4.865 1.00 94.75 93 SER A C 1
ATOM 758 O O . SER A 1 93 ? 6.930 3.484 3.699 1.00 94.75 93 SER A O 1
ATOM 760 N N . ILE A 1 94 ? 5.866 4.249 5.510 1.00 94.88 94 ILE A N 1
ATOM 761 C CA . ILE A 1 94 ? 4.524 4.246 4.906 1.00 94.88 94 ILE A CA 1
ATOM 762 C C . ILE A 1 94 ? 4.446 5.267 3.760 1.00 94.88 94 ILE A C 1
ATOM 764 O O . ILE A 1 94 ? 3.892 4.967 2.696 1.00 94.88 94 ILE A O 1
ATOM 768 N N . HIS A 1 95 ? 5.049 6.448 3.927 1.00 94.88 95 HIS A N 1
ATOM 769 C CA . HIS A 1 95 ? 5.193 7.411 2.831 1.00 94.88 95 HIS A CA 1
ATOM 770 C C . HIS A 1 95 ? 6.009 6.841 1.668 1.00 94.88 95 HIS A C 1
ATOM 772 O O . HIS A 1 95 ? 5.613 6.981 0.505 1.00 94.88 95 HIS A O 1
ATOM 778 N N . LEU A 1 96 ? 7.131 6.184 1.970 1.00 94.19 96 LEU A N 1
ATOM 779 C CA . LEU A 1 96 ? 7.990 5.588 0.953 1.00 94.19 96 LEU A CA 1
ATOM 780 C C . LEU A 1 96 ? 7.279 4.439 0.223 1.00 94.19 96 LEU A C 1
ATOM 782 O O . LEU A 1 96 ? 7.310 4.395 -1.003 1.00 94.19 96 LEU A O 1
ATOM 786 N N . LEU A 1 97 ? 6.523 3.596 0.931 1.00 94.88 97 LEU A N 1
ATOM 787 C CA . LEU A 1 97 ? 5.669 2.560 0.343 1.00 94.88 97 LEU A CA 1
ATOM 788 C C . LEU A 1 97 ? 4.657 3.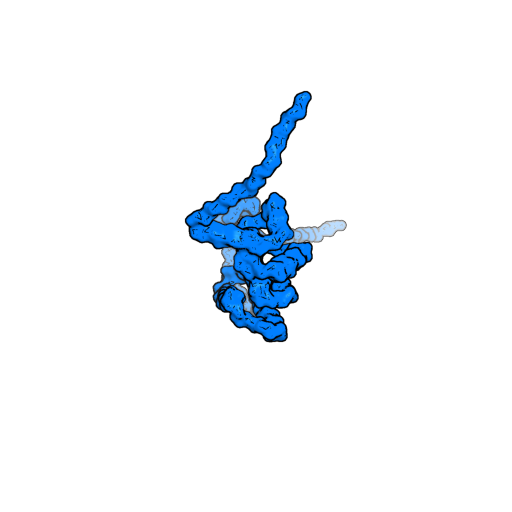149 -0.649 1.00 94.88 97 LEU A C 1
ATOM 790 O O . LEU A 1 97 ? 4.541 2.666 -1.775 1.00 94.88 97 LEU A O 1
ATOM 794 N N . LEU A 1 98 ? 3.939 4.216 -0.276 1.00 94.69 98 LEU A N 1
ATOM 795 C CA . LEU A 1 98 ? 2.999 4.897 -1.181 1.00 94.69 98 LEU A CA 1
ATOM 796 C C . LEU A 1 98 ? 3.688 5.408 -2.450 1.00 94.69 98 LEU A C 1
ATOM 798 O O . LEU A 1 98 ? 3.141 5.292 -3.557 1.00 94.69 98 LEU A O 1
ATOM 802 N N . ARG A 1 99 ? 4.889 5.969 -2.294 1.00 94.44 99 ARG A N 1
ATOM 803 C CA . ARG A 1 99 ? 5.711 6.452 -3.403 1.00 94.44 99 ARG A CA 1
ATOM 804 C C . ARG A 1 99 ? 6.164 5.297 -4.297 1.00 94.44 99 ARG A C 1
ATOM 806 O O . ARG A 1 99 ? 5.974 5.400 -5.508 1.00 94.44 99 ARG A O 1
ATOM 813 N N . ILE A 1 100 ? 6.640 4.193 -3.723 1.00 95.06 100 ILE A N 1
ATOM 814 C CA . ILE A 1 100 ? 7.041 2.972 -4.436 1.00 95.06 100 ILE A CA 1
ATOM 815 C C . ILE A 1 100 ? 5.867 2.391 -5.220 1.00 95.06 100 ILE A C 1
ATOM 817 O O . ILE A 1 100 ? 6.018 2.141 -6.409 1.00 95.06 100 ILE A O 1
ATOM 821 N N . TYR A 1 101 ? 4.679 2.236 -4.629 1.00 95.19 101 TYR A N 1
ATOM 822 C CA . TYR A 1 101 ? 3.516 1.711 -5.358 1.00 95.19 101 TYR A CA 1
ATOM 823 C C . TYR A 1 101 ? 3.103 2.612 -6.524 1.00 95.19 101 TYR A C 1
ATOM 825 O O . TYR A 1 101 ? 2.798 2.139 -7.619 1.00 95.19 101 TYR A O 1
ATOM 833 N N . THR A 1 102 ? 3.131 3.927 -6.313 1.00 93.62 102 THR A N 1
ATOM 834 C CA . THR A 1 102 ? 2.840 4.899 -7.373 1.00 93.62 102 THR A CA 1
ATOM 835 C C . THR A 1 102 ? 3.900 4.866 -8.477 1.00 93.62 102 THR A C 1
ATOM 837 O O . THR A 1 102 ? 3.562 4.985 -9.657 1.00 93.62 102 THR A O 1
ATOM 840 N N . LEU A 1 103 ? 5.175 4.706 -8.115 1.00 94.12 103 LEU A N 1
ATOM 841 C CA . LEU A 1 103 ? 6.277 4.554 -9.059 1.00 94.12 103 LEU A CA 1
ATOM 842 C C . LEU A 1 103 ? 6.147 3.242 -9.834 1.00 94.12 103 LEU A C 1
ATOM 844 O O . LEU A 1 103 ? 6.197 3.272 -11.054 1.00 94.12 103 LEU A O 1
ATOM 848 N N . ALA A 1 104 ? 5.874 2.130 -9.158 1.00 94.12 104 ALA A N 1
ATOM 849 C CA . ALA A 1 104 ? 5.722 0.809 -9.751 1.00 94.12 104 ALA A CA 1
ATOM 850 C C . ALA A 1 104 ? 4.639 0.784 -10.841 1.00 94.12 104 ALA A C 1
ATOM 852 O O . ALA A 1 104 ? 4.850 0.215 -11.908 1.00 94.12 104 ALA A O 1
ATOM 853 N N . GLU A 1 105 ? 3.503 1.458 -10.636 1.00 93.62 105 GLU A N 1
ATOM 854 C CA . GLU A 1 105 ? 2.483 1.593 -11.684 1.00 93.62 105 GLU A CA 1
ATOM 855 C C . GLU A 1 105 ? 2.969 2.395 -12.895 1.00 93.62 105 GLU A C 1
ATOM 857 O O . GLU A 1 105 ? 2.716 2.005 -14.039 1.00 93.62 105 GLU A O 1
ATOM 862 N N . LYS A 1 106 ? 3.674 3.508 -12.657 1.00 92.62 106 LYS A N 1
ATOM 863 C CA . LYS A 1 106 ? 4.254 4.328 -13.730 1.00 92.62 106 LYS A CA 1
ATOM 864 C C . LYS A 1 106 ? 5.318 3.552 -14.499 1.00 92.62 106 LYS A C 1
ATOM 866 O O . LYS A 1 106 ? 5.318 3.595 -15.728 1.00 92.62 106 LYS A O 1
ATOM 871 N N . THR A 1 107 ? 6.183 2.835 -13.785 1.00 91.88 107 THR A N 1
ATOM 872 C CA . THR A 1 107 ? 7.209 1.955 -14.338 1.00 91.88 107 THR A CA 1
ATOM 873 C C . THR A 1 107 ? 6.548 0.884 -15.183 1.00 91.88 107 THR A C 1
ATOM 875 O O . THR A 1 107 ? 6.751 0.906 -16.394 1.00 91.88 107 THR A O 1
ATOM 878 N N . ARG A 1 108 ? 5.651 0.062 -14.623 1.00 93.00 108 ARG A N 1
ATOM 879 C CA . ARG A 1 108 ? 4.911 -0.979 -15.358 1.00 93.00 108 ARG A CA 1
ATOM 880 C C . ARG A 1 108 ? 4.289 -0.444 -16.651 1.00 93.00 108 ARG A C 1
ATOM 882 O O . ARG A 1 108 ? 4.477 -1.030 -17.711 1.00 93.00 108 ARG A O 1
ATOM 889 N N . ALA A 1 109 ? 3.597 0.694 -16.598 1.00 91.81 109 ALA A N 1
ATOM 890 C CA . ALA A 1 109 ? 3.003 1.305 -17.790 1.00 91.81 109 ALA A CA 1
ATOM 891 C C . ALA A 1 109 ? 4.051 1.763 -18.826 1.00 91.81 109 ALA A C 1
ATOM 893 O O . ALA A 1 109 ? 3.804 1.708 -20.033 1.00 91.81 109 ALA A O 1
ATOM 894 N N . ALA A 1 110 ? 5.223 2.221 -18.382 1.00 89.00 110 ALA A N 1
ATOM 895 C CA . ALA A 1 110 ? 6.307 2.650 -19.259 1.00 89.00 110 ALA A CA 1
ATOM 896 C C . ALA A 1 110 ? 7.027 1.476 -19.936 1.00 89.00 110 ALA A C 1
ATOM 898 O O . ALA A 1 110 ? 7.374 1.614 -21.119 1.00 89.00 110 ALA A O 1
ATOM 899 N N . ILE A 1 111 ? 7.220 0.369 -19.207 1.00 90.06 111 ILE A N 1
ATOM 900 C CA . ILE A 1 111 ? 7.970 -0.815 -19.648 1.00 90.06 111 ILE A CA 1
ATOM 901 C C . ILE A 1 111 ? 7.116 -1.927 -20.266 1.00 90.06 111 ILE A C 1
ATOM 903 O O . ILE A 1 111 ? 7.695 -2.826 -20.856 1.00 90.06 111 ILE A O 1
ATOM 907 N N . VAL A 1 112 ? 5.779 -1.839 -20.257 1.00 88.31 112 VAL A N 1
ATOM 908 C CA . VAL A 1 112 ? 4.851 -2.889 -20.755 1.00 88.31 112 VAL A CA 1
ATOM 909 C C . VAL A 1 112 ? 5.163 -3.448 -22.154 1.00 88.31 112 VAL A C 1
ATOM 911 O O . VAL A 1 112 ? 4.758 -4.555 -22.486 1.00 88.31 112 VAL A O 1
ATOM 914 N N . MET A 1 113 ? 5.873 -2.692 -22.996 1.00 85.12 113 MET A N 1
ATOM 915 C CA . MET A 1 113 ? 6.269 -3.111 -24.347 1.00 85.12 113 MET A CA 1
ATOM 916 C C . MET A 1 113 ? 7.639 -3.813 -24.428 1.00 85.12 113 MET A C 1
ATOM 918 O O . MET A 1 113 ? 8.048 -4.201 -25.522 1.00 85.12 113 MET A O 1
ATOM 922 N N . PHE A 1 114 ? 8.370 -3.920 -23.321 1.00 85.62 114 PHE A N 1
ATOM 923 C CA . PHE A 1 114 ? 9.720 -4.474 -23.234 1.00 85.62 114 PHE A CA 1
ATOM 924 C C . PHE A 1 114 ? 9.699 -5.706 -22.328 1.00 85.62 114 PHE A C 1
ATOM 926 O O . PHE A 1 114 ? 9.789 -5.573 -21.112 1.00 85.62 114 PHE A O 1
ATOM 933 N N . ASN A 1 115 ? 9.577 -6.895 -22.925 1.00 87.56 115 ASN A N 1
ATOM 934 C CA . ASN A 1 115 ? 9.412 -8.151 -22.182 1.00 87.56 115 ASN A CA 1
ATOM 935 C C . ASN A 1 115 ? 10.512 -8.366 -21.133 1.00 87.56 115 ASN A C 1
ATOM 937 O O . ASN A 1 115 ? 10.189 -8.620 -19.983 1.00 87.56 115 ASN A O 1
ATOM 941 N N . ASP A 1 116 ? 11.782 -8.153 -21.490 1.00 88.25 116 ASP A N 1
ATOM 942 C CA . ASP A 1 116 ? 12.902 -8.362 -20.563 1.00 88.25 116 ASP A CA 1
ATOM 943 C C . ASP A 1 116 ? 12.816 -7.445 -19.325 1.00 88.25 116 ASP A C 1
ATOM 945 O O . ASP A 1 116 ? 13.028 -7.887 -18.198 1.00 88.25 116 ASP A O 1
ATOM 949 N N . LEU A 1 117 ? 12.437 -6.173 -19.521 1.00 89.12 117 LEU A N 1
ATOM 950 C CA . LEU A 1 117 ? 12.258 -5.215 -18.421 1.00 89.12 117 LEU A CA 1
ATOM 951 C C . LEU A 1 117 ? 11.014 -5.536 -17.587 1.00 89.12 117 LEU A C 1
ATOM 953 O O . LEU A 1 117 ? 11.001 -5.296 -16.381 1.00 89.12 117 LEU A O 1
ATOM 957 N N . MET A 1 118 ? 9.961 -6.054 -18.225 1.00 91.25 118 MET A N 1
ATOM 958 C CA . MET A 1 118 ? 8.754 -6.502 -17.534 1.00 91.25 118 MET A CA 1
ATOM 959 C C . MET A 1 118 ? 9.028 -7.715 -16.657 1.00 91.25 118 MET A C 1
ATOM 961 O O . MET A 1 118 ? 8.597 -7.702 -15.511 1.00 91.25 118 MET A O 1
ATOM 965 N N . ASP A 1 119 ? 9.784 -8.701 -17.138 1.00 91.31 119 ASP A N 1
ATOM 966 C CA . ASP A 1 119 ? 10.134 -9.892 -16.361 1.00 91.31 119 ASP A CA 1
ATOM 967 C C . ASP A 1 119 ? 10.957 -9.524 -15.115 1.00 91.31 119 ASP A C 1
ATOM 969 O O . ASP A 1 119 ? 10.682 -10.011 -14.013 1.00 91.31 119 ASP A O 1
ATOM 973 N N . GLU A 1 120 ? 11.929 -8.616 -15.261 1.00 91.06 120 GLU A N 1
ATOM 974 C CA . GLU A 1 120 ? 12.713 -8.099 -14.134 1.00 91.06 120 GLU A CA 1
ATOM 975 C C . GLU A 1 120 ? 11.834 -7.334 -13.133 1.00 91.06 120 GLU A C 1
ATOM 977 O O . GLU A 1 120 ? 11.893 -7.580 -11.923 1.00 91.06 120 GLU A O 1
ATOM 982 N N . PHE A 1 121 ? 10.968 -6.452 -13.633 1.00 93.56 121 PHE A N 1
ATOM 983 C CA . PHE A 1 121 ? 10.021 -5.714 -12.807 1.00 93.56 121 PHE A CA 1
ATOM 984 C C . PHE A 1 121 ? 9.074 -6.643 -12.042 1.00 93.56 121 PHE A C 1
ATOM 986 O O . PHE A 1 121 ? 8.889 -6.469 -10.838 1.00 93.56 121 PHE A O 1
ATOM 993 N N . GLU A 1 122 ? 8.465 -7.620 -12.717 1.00 94.19 122 GLU A N 1
ATOM 994 C CA . GLU A 1 122 ? 7.495 -8.534 -12.115 1.00 94.19 122 GLU A CA 1
ATOM 995 C C . GLU A 1 122 ? 8.152 -9.356 -11.009 1.00 94.19 122 GLU A C 1
ATOM 997 O O . GLU A 1 122 ? 7.579 -9.478 -9.927 1.00 94.19 122 GLU A O 1
ATOM 1002 N N . LYS A 1 123 ? 9.369 -9.859 -11.246 1.00 93.44 123 LYS A N 1
ATOM 1003 C CA . LYS A 1 123 ? 10.135 -10.615 -10.252 1.00 93.44 123 LYS A CA 1
ATOM 1004 C C . LYS A 1 123 ? 10.383 -9.786 -8.991 1.00 93.44 123 LYS A C 1
ATOM 1006 O O . LYS A 1 123 ? 10.072 -10.246 -7.892 1.00 93.44 123 LYS A O 1
ATOM 1011 N N . ASN A 1 124 ? 10.905 -8.570 -9.144 1.00 92.38 124 ASN A N 1
ATOM 1012 C CA . ASN A 1 124 ? 11.233 -7.707 -8.007 1.00 92.38 124 ASN A CA 1
ATOM 1013 C C . ASN A 1 124 ? 9.964 -7.249 -7.271 1.00 92.38 124 ASN A C 1
ATOM 1015 O O . ASN A 1 124 ? 9.905 -7.284 -6.042 1.00 92.38 124 ASN A O 1
ATOM 1019 N N . PHE A 1 125 ? 8.923 -6.864 -8.013 1.00 94.19 125 PHE A N 1
ATOM 1020 C CA . PHE A 1 125 ? 7.672 -6.373 -7.439 1.00 94.19 125 PHE A CA 1
ATOM 1021 C C . PHE A 1 125 ? 6.869 -7.471 -6.734 1.00 94.19 125 PHE A C 1
ATOM 1023 O O . PHE A 1 125 ? 6.309 -7.216 -5.670 1.00 94.19 125 PHE A O 1
ATOM 1030 N N . GLN A 1 126 ? 6.815 -8.689 -7.285 1.00 94.94 126 GLN A N 1
ATOM 1031 C CA . GLN A 1 126 ? 6.124 -9.815 -6.648 1.00 94.94 126 GLN A CA 1
ATOM 1032 C C . GLN A 1 126 ? 6.817 -10.255 -5.362 1.00 94.94 126 GLN A C 1
ATOM 1034 O O . GLN A 1 126 ? 6.129 -10.490 -4.372 1.00 94.94 126 GLN A O 1
ATOM 1039 N N . GLN A 1 127 ? 8.152 -10.335 -5.367 1.00 94.31 127 GLN A N 1
ATOM 1040 C CA . GLN A 1 127 ? 8.912 -10.675 -4.166 1.00 94.31 127 GLN A CA 1
ATOM 1041 C C . GLN A 1 127 ? 8.655 -9.650 -3.058 1.00 94.31 127 GLN A C 1
ATOM 1043 O O . GLN A 1 127 ? 8.286 -10.017 -1.948 1.00 94.31 127 GLN A O 1
ATOM 1048 N N . PHE A 1 128 ? 8.749 -8.362 -3.390 1.00 94.81 128 PHE A N 1
ATOM 1049 C CA . PHE A 1 128 ? 8.456 -7.294 -2.445 1.00 94.81 128 PHE A CA 1
ATOM 1050 C C . PHE A 1 128 ? 7.009 -7.326 -1.926 1.00 94.81 128 PHE A C 1
ATOM 1052 O O . PHE A 1 128 ? 6.798 -7.203 -0.722 1.00 94.81 128 PHE A O 1
ATOM 1059 N N . GLU A 1 129 ? 6.003 -7.484 -2.797 1.00 95.25 129 GLU A N 1
ATOM 1060 C CA . GLU A 1 129 ? 4.601 -7.567 -2.357 1.00 95.25 129 GLU A CA 1
ATOM 1061 C C . GLU A 1 129 ? 4.396 -8.770 -1.431 1.00 95.25 129 GLU A C 1
ATOM 1063 O O . GLU A 1 129 ? 3.733 -8.631 -0.406 1.00 95.25 129 GLU A O 1
ATOM 1068 N N . TYR A 1 130 ? 4.989 -9.924 -1.745 1.00 95.25 130 TYR A N 1
ATOM 1069 C CA . TYR A 1 130 ? 4.949 -11.093 -0.870 1.00 95.25 130 TYR A CA 1
ATOM 1070 C C . TYR A 1 130 ? 5.556 -10.782 0.505 1.00 95.25 130 TYR A C 1
ATOM 1072 O O . TYR A 1 130 ? 4.881 -10.952 1.522 1.00 95.25 130 TYR A O 1
ATOM 1080 N N . ASP A 1 131 ? 6.777 -10.246 0.542 1.00 94.31 131 ASP A N 1
ATOM 1081 C CA . ASP A 1 131 ? 7.468 -9.927 1.794 1.00 94.31 131 ASP A CA 1
ATOM 1082 C C . ASP A 1 131 ? 6.706 -8.877 2.618 1.00 94.31 131 ASP A C 1
ATOM 1084 O O . ASP A 1 131 ? 6.635 -8.964 3.847 1.00 94.31 131 ASP A O 1
ATOM 1088 N N . PHE A 1 132 ? 6.076 -7.907 1.954 1.00 95.75 132 PHE A N 1
ATOM 1089 C CA . PHE A 1 132 ? 5.226 -6.904 2.587 1.00 95.75 132 PHE A CA 1
ATOM 1090 C C . PHE A 1 132 ? 3.965 -7.519 3.213 1.00 95.75 132 PHE A C 1
ATOM 1092 O O . PHE A 1 132 ? 3.635 -7.219 4.365 1.00 95.75 132 PHE A O 1
ATOM 1099 N N . TRP A 1 133 ? 3.249 -8.381 2.488 1.00 95.19 133 TRP A N 1
ATOM 1100 C CA . TRP A 1 133 ? 2.011 -8.983 2.991 1.00 95.19 133 TRP A CA 1
ATOM 1101 C C . TRP A 1 133 ? 2.255 -9.983 4.118 1.00 95.19 133 TRP A C 1
ATOM 1103 O O . TRP A 1 133 ? 1.507 -9.972 5.097 1.00 95.19 133 TRP A O 1
ATOM 1113 N N . GLU A 1 134 ? 3.323 -10.768 4.025 1.00 94.50 134 GLU A N 1
ATOM 1114 C CA . GLU A 1 134 ? 3.714 -11.735 5.055 1.00 94.50 134 GLU A CA 1
ATOM 1115 C C . GLU A 1 134 ? 4.432 -11.081 6.252 1.00 94.50 134 GLU A C 1
ATOM 1117 O O . GLU A 1 134 ? 4.698 -11.740 7.257 1.00 94.50 134 GLU A O 1
ATOM 1122 N N . GLY A 1 135 ? 4.731 -9.777 6.183 1.00 91.69 135 GLY A N 1
ATOM 1123 C CA . GLY A 1 135 ? 5.423 -9.056 7.256 1.00 91.69 135 GLY A CA 1
ATOM 1124 C C . GLY A 1 135 ? 6.877 -9.506 7.438 1.00 91.69 135 GLY A C 1
ATOM 1125 O O . GLY A 1 135 ? 7.395 -9.482 8.556 1.00 91.69 135 GLY A O 1
ATOM 1126 N N . LEU A 1 136 ? 7.514 -9.937 6.346 1.00 92.69 136 LEU A N 1
ATOM 1127 C CA . LEU A 1 136 ? 8.897 -10.419 6.285 1.00 92.69 136 LEU A CA 1
ATOM 1128 C C . LEU A 1 136 ? 9.911 -9.302 6.016 1.00 92.69 136 LEU A C 1
ATOM 1130 O O . LEU A 1 136 ? 11.114 -9.556 6.038 1.00 92.69 136 LEU A O 1
ATOM 1134 N N . LEU A 1 137 ? 9.444 -8.073 5.776 1.00 92.00 137 LEU A N 1
ATOM 1135 C CA . LEU A 1 137 ? 10.327 -6.916 5.660 1.00 92.00 137 LEU A CA 1
ATOM 1136 C C . LEU A 1 137 ? 11.151 -6.721 6.948 1.00 92.00 137 LEU A C 1
ATOM 1138 O O . LEU A 1 137 ? 10.652 -7.001 8.047 1.00 92.00 137 LEU A O 1
ATOM 1142 N N . PRO A 1 138 ? 12.397 -6.221 6.838 1.00 90.31 138 PRO A N 1
ATOM 1143 C CA . PRO A 1 138 ? 13.230 -5.954 8.001 1.00 90.31 138 PRO A CA 1
ATOM 1144 C C . PRO A 1 138 ? 12.526 -5.040 9.004 1.00 90.31 138 PRO A C 1
ATOM 1146 O O . PRO A 1 138 ? 11.852 -4.080 8.636 1.00 90.31 138 PRO A O 1
ATOM 1149 N N . LYS A 1 139 ? 12.697 -5.343 10.292 1.00 87.75 139 LYS A N 1
ATOM 1150 C CA . LYS A 1 139 ? 12.157 -4.519 11.386 1.00 87.75 139 LYS A CA 1
ATOM 1151 C C . LYS A 1 139 ? 13.146 -3.461 11.871 1.00 87.75 139 LYS A C 1
ATOM 1153 O O . LYS A 1 139 ? 12.736 -2.533 12.560 1.00 87.75 139 LYS A O 1
ATOM 1158 N N . GLY A 1 140 ? 14.435 -3.622 11.561 1.00 88.50 140 GLY A N 1
ATOM 1159 C CA . GLY A 1 140 ? 15.447 -2.605 11.831 1.00 88.50 140 GLY A CA 1
ATOM 1160 C C . GLY A 1 140 ? 15.245 -1.414 10.903 1.00 88.50 140 GLY A C 1
ATOM 1161 O O . GLY A 1 140 ? 15.069 -1.610 9.704 1.00 88.50 140 GLY A O 1
ATOM 1162 N N . GLU A 1 141 ? 15.258 -0.194 11.446 1.00 89.12 141 GLU A N 1
ATOM 1163 C CA . GLU A 1 141 ? 14.978 1.016 10.661 1.00 89.12 141 GLU A CA 1
ATOM 1164 C C . GLU A 1 141 ? 15.969 1.196 9.504 1.00 89.12 141 GLU A C 1
ATOM 1166 O O . GLU A 1 141 ? 15.534 1.408 8.378 1.00 89.12 141 GLU A O 1
ATOM 1171 N N . GLU A 1 142 ? 17.270 1.018 9.755 1.00 90.56 142 GLU A N 1
ATOM 1172 C CA . GLU A 1 142 ? 18.323 1.160 8.735 1.00 90.56 142 GLU A CA 1
ATOM 1173 C C . GLU A 1 142 ? 18.193 0.113 7.615 1.00 90.56 142 GLU A C 1
ATOM 1175 O O . GLU A 1 142 ? 18.268 0.438 6.431 1.00 90.56 142 GLU A O 1
ATOM 1180 N N . GLU A 1 143 ? 17.951 -1.150 7.977 1.00 92.50 143 GLU A N 1
ATOM 1181 C CA . GLU A 1 143 ? 17.785 -2.243 7.009 1.00 92.50 143 GLU A CA 1
ATOM 1182 C C . GLU A 1 143 ? 16.511 -2.063 6.175 1.00 92.50 143 GLU A C 1
ATOM 1184 O O . GLU A 1 143 ? 16.515 -2.292 4.964 1.00 92.50 143 GLU A O 1
ATOM 1189 N N . LEU A 1 144 ? 15.416 -1.632 6.809 1.00 92.31 144 LEU A N 1
ATOM 1190 C CA . LEU A 1 144 ? 14.158 -1.342 6.130 1.00 92.31 144 LEU A CA 1
ATOM 1191 C C . LEU A 1 144 ? 14.319 -0.172 5.158 1.00 92.31 144 LEU A C 1
ATOM 1193 O O . LEU A 1 144 ? 13.841 -0.242 4.026 1.00 92.31 144 LEU A O 1
ATOM 1197 N N . GLU A 1 145 ? 14.987 0.895 5.594 1.00 92.44 145 GLU A N 1
ATOM 1198 C CA . GLU A 1 145 ? 15.260 2.075 4.777 1.00 92.44 145 GLU A CA 1
ATOM 1199 C C . GLU A 1 145 ? 16.066 1.689 3.538 1.00 92.44 145 GLU A C 1
ATOM 1201 O O . GLU A 1 145 ? 15.673 2.031 2.420 1.00 92.44 145 GLU A O 1
ATOM 1206 N N . GLN A 1 146 ? 17.124 0.897 3.720 1.00 93.94 146 GLN A N 1
ATOM 1207 C CA . GLN A 1 146 ? 17.941 0.407 2.618 1.00 93.94 146 GLN A CA 1
ATOM 1208 C C . GLN A 1 146 ? 17.121 -0.430 1.629 1.00 93.94 146 GLN A C 1
ATOM 1210 O O . GLN A 1 146 ? 17.127 -0.135 0.437 1.00 93.94 146 GLN A O 1
ATOM 1215 N N . VAL A 1 147 ? 16.362 -1.424 2.105 1.00 93.00 147 VAL A N 1
ATOM 1216 C CA . VAL A 1 147 ? 15.550 -2.292 1.231 1.00 93.00 147 VAL A CA 1
ATOM 1217 C C . VAL A 1 147 ? 14.534 -1.486 0.420 1.00 93.00 147 VAL A C 1
ATOM 1219 O O . VAL A 1 147 ? 14.366 -1.721 -0.779 1.00 93.00 147 VAL A O 1
ATOM 1222 N N . LEU A 1 148 ? 13.852 -0.525 1.047 1.00 93.88 148 LEU A N 1
ATOM 1223 C CA . LEU A 1 148 ? 12.856 0.293 0.358 1.00 93.88 148 LEU A CA 1
ATOM 1224 C C . LEU A 1 148 ? 13.500 1.264 -0.643 1.00 93.88 148 LEU A C 1
ATOM 1226 O O . LEU A 1 148 ? 12.954 1.454 -1.733 1.00 93.88 148 LEU A O 1
ATOM 1230 N N . HIS A 1 149 ? 14.653 1.852 -0.319 1.00 94.12 149 HIS A N 1
ATOM 1231 C CA . HIS A 1 149 ? 15.374 2.721 -1.248 1.00 94.12 149 HIS A CA 1
ATOM 1232 C C . HIS A 1 149 ? 15.998 1.965 -2.418 1.00 94.12 149 HIS A C 1
ATOM 1234 O O . HIS A 1 149 ? 15.933 2.459 -3.543 1.00 94.12 149 HIS A O 1
ATOM 1240 N N . ASP A 1 150 ? 16.534 0.769 -2.191 1.00 93.94 150 ASP A N 1
ATOM 1241 C CA . ASP A 1 150 ? 17.067 -0.083 -3.254 1.00 93.94 150 ASP A CA 1
ATOM 1242 C C . ASP A 1 150 ? 15.953 -0.486 -4.231 1.00 93.94 150 ASP A C 1
ATOM 1244 O O . ASP A 1 150 ? 16.119 -0.413 -5.453 1.00 93.94 150 ASP A O 1
ATOM 1248 N N . LEU A 1 151 ? 14.773 -0.832 -3.707 1.00 93.56 151 LEU A N 1
ATOM 1249 C CA . LEU A 1 151 ? 13.603 -1.140 -4.526 1.00 93.56 151 LEU A CA 1
ATOM 1250 C C . LEU A 1 151 ? 13.122 0.080 -5.320 1.00 93.56 151 LEU A C 1
ATOM 1252 O O . LEU A 1 151 ? 12.823 -0.017 -6.513 1.00 93.56 151 LEU A O 1
ATOM 1256 N N . GLU A 1 152 ? 13.057 1.241 -4.671 1.00 94.44 152 GLU A N 1
ATOM 1257 C CA . GLU A 1 152 ? 12.721 2.490 -5.341 1.00 94.44 152 GLU A CA 1
ATOM 1258 C C . GLU A 1 152 ? 13.707 2.804 -6.476 1.00 94.44 152 GLU A C 1
ATOM 1260 O O . GLU A 1 152 ? 13.282 3.121 -7.592 1.00 94.44 152 GLU A O 1
ATOM 1265 N N . ALA A 1 153 ? 15.008 2.707 -6.202 1.00 93.88 153 ALA A N 1
ATOM 1266 C CA . ALA A 1 153 ? 16.062 2.957 -7.173 1.00 93.88 153 ALA A CA 1
ATOM 1267 C C . ALA A 1 153 ? 15.949 1.998 -8.364 1.00 93.88 153 ALA A C 1
ATOM 1269 O O . ALA A 1 153 ? 15.998 2.453 -9.508 1.00 93.88 153 ALA A O 1
ATOM 1270 N N . SER A 1 154 ? 15.689 0.711 -8.111 1.00 93.69 154 SER A N 1
ATOM 1271 C CA . SER A 1 154 ? 15.448 -0.293 -9.153 1.00 93.69 154 SER A CA 1
ATOM 1272 C C . SER A 1 154 ? 14.271 0.091 -10.059 1.00 93.69 154 SER A C 1
ATOM 1274 O O . SER A 1 154 ? 14.402 0.114 -11.285 1.00 93.69 154 SER A O 1
ATOM 1276 N N . PHE A 1 155 ? 13.123 0.480 -9.494 1.00 93.50 155 PHE A N 1
ATOM 1277 C CA . PHE A 1 155 ? 11.968 0.890 -10.302 1.00 93.50 155 PHE A CA 1
ATOM 1278 C C . PHE A 1 155 ? 12.190 2.201 -11.053 1.00 93.50 155 PHE A C 1
ATOM 1280 O O . PHE A 1 155 ? 11.664 2.367 -12.160 1.00 93.50 155 PHE A O 1
ATOM 1287 N N . GLN A 1 156 ? 12.959 3.122 -10.477 1.00 93.75 156 GLN A N 1
ATOM 1288 C CA . GLN A 1 156 ? 13.337 4.367 -11.133 1.00 93.75 156 GLN A CA 1
ATOM 1289 C C . GLN A 1 156 ? 14.294 4.106 -12.303 1.00 93.75 156 GLN A C 1
ATOM 1291 O O . GLN A 1 156 ? 14.152 4.727 -13.359 1.00 93.75 156 GLN A O 1
ATOM 1296 N N . GLU A 1 157 ? 15.235 3.176 -12.149 1.00 92.88 157 GLU A N 1
ATOM 1297 C CA . GLU A 1 157 ? 16.158 2.769 -13.204 1.00 92.88 157 GLU A CA 1
ATOM 1298 C C . GLU A 1 157 ? 15.414 2.110 -14.370 1.00 92.88 157 GLU A C 1
ATOM 1300 O O . GLU A 1 157 ? 15.550 2.567 -15.507 1.00 92.88 157 GLU A O 1
ATOM 1305 N N . LEU A 1 158 ? 14.544 1.133 -14.095 1.00 90.75 158 LEU A N 1
ATOM 1306 C CA . LEU A 1 158 ? 13.706 0.488 -15.115 1.00 90.75 158 LEU A CA 1
ATOM 1307 C C . LEU A 1 158 ? 12.845 1.506 -15.875 1.00 90.75 158 LEU A C 1
ATOM 1309 O O . LEU A 1 158 ? 12.722 1.452 -17.102 1.00 90.75 158 LEU A O 1
ATOM 1313 N N . TYR A 1 159 ? 12.280 2.484 -15.163 1.00 90.75 159 TYR A N 1
ATOM 1314 C CA . TYR A 1 159 ? 11.529 3.572 -15.784 1.00 90.75 159 TYR A CA 1
ATOM 1315 C C . TYR A 1 159 ? 12.407 4.414 -16.721 1.00 90.75 159 TYR A C 1
ATOM 1317 O O . TYR A 1 159 ? 12.014 4.694 -17.859 1.00 90.75 159 TYR A O 1
ATOM 1325 N N . ASN A 1 160 ? 13.605 4.797 -16.274 1.00 90.56 160 ASN A N 1
ATOM 1326 C CA . ASN A 1 160 ? 14.542 5.591 -17.068 1.00 90.56 160 ASN A CA 1
ATOM 1327 C C . ASN A 1 160 ? 15.008 4.829 -18.320 1.00 90.56 160 ASN A C 1
ATOM 1329 O O . ASN A 1 160 ? 14.982 5.391 -19.417 1.00 90.56 160 ASN A O 1
ATOM 1333 N N . GLN A 1 161 ? 15.325 3.536 -18.196 1.00 87.62 161 GLN A N 1
ATOM 1334 C CA . GLN A 1 161 ? 15.698 2.678 -19.325 1.00 87.62 161 GLN A CA 1
ATOM 1335 C C . GLN A 1 161 ? 14.588 2.608 -20.388 1.00 87.62 161 GLN A C 1
ATOM 1337 O O . GLN A 1 161 ? 14.863 2.661 -21.592 1.00 87.62 161 GLN A O 1
ATOM 1342 N N . ALA A 1 162 ? 13.319 2.567 -19.972 1.00 83.06 162 ALA A N 1
ATOM 1343 C CA . ALA A 1 162 ? 12.174 2.602 -20.882 1.00 83.06 162 ALA A CA 1
ATOM 1344 C C . ALA A 1 162 ? 12.079 3.927 -21.654 1.00 83.06 162 ALA A C 1
ATOM 1346 O O . ALA A 1 162 ? 11.794 3.947 -22.859 1.00 83.06 162 ALA A O 1
ATOM 1347 N N . VAL A 1 163 ? 12.295 5.049 -20.960 1.00 81.75 163 VAL A N 1
ATOM 1348 C CA . VAL A 1 163 ? 12.270 6.398 -21.545 1.00 81.75 163 VAL A CA 1
ATOM 1349 C C . VAL A 1 163 ? 13.420 6.57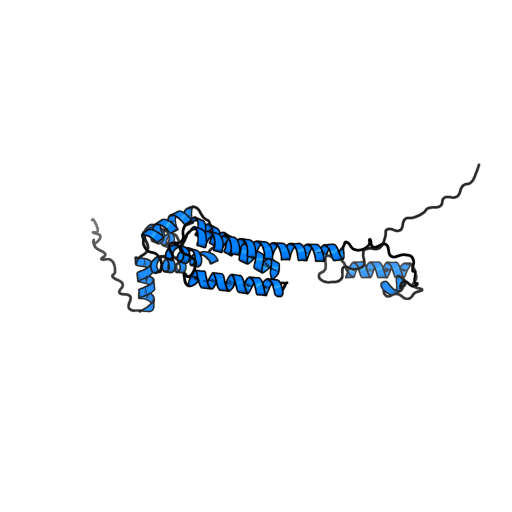3 -22.536 1.00 81.75 163 VAL A C 1
ATOM 1351 O O . VAL A 1 163 ? 13.202 7.057 -23.653 1.00 81.75 163 VAL A O 1
ATOM 1354 N N . ASP A 1 164 ? 14.619 6.127 -22.181 1.00 77.94 164 ASP A N 1
ATOM 1355 C CA . ASP A 1 164 ? 15.799 6.239 -23.034 1.00 77.94 164 ASP A CA 1
ATOM 1356 C C . ASP A 1 164 ? 15.739 5.297 -24.241 1.00 77.94 164 ASP A C 1
ATOM 1358 O O . ASP A 1 164 ? 16.115 5.695 -25.348 1.00 77.94 164 ASP A O 1
ATOM 1362 N N . SER A 1 165 ? 15.153 4.107 -24.093 1.00 69.94 165 SER A N 1
ATOM 1363 C CA . SER A 1 165 ? 14.862 3.193 -25.209 1.00 69.94 165 SER A CA 1
ATOM 1364 C C . SER A 1 165 ? 13.864 3.797 -26.206 1.00 69.94 165 SER A C 1
ATOM 1366 O O . SER A 1 165 ? 14.022 3.673 -27.425 1.00 69.94 165 SER A O 1
ATOM 1368 N N . LYS A 1 166 ? 12.849 4.528 -25.720 1.00 67.12 166 LYS A N 1
ATOM 1369 C CA . LYS A 1 166 ? 11.918 5.284 -26.581 1.00 67.12 166 LYS A CA 1
ATOM 1370 C C . LYS A 1 166 ? 12.631 6.429 -27.309 1.00 67.12 166 LYS A C 1
ATOM 1372 O O . LYS A 1 166 ? 12.411 6.614 -28.509 1.00 67.12 166 LYS A O 1
ATOM 1377 N N . ARG A 1 167 ? 13.521 7.157 -26.626 1.00 62.78 167 ARG A N 1
ATOM 1378 C CA . ARG A 1 167 ? 14.334 8.236 -27.219 1.00 62.78 167 ARG A CA 1
ATOM 1379 C C . ARG A 1 167 ? 15.318 7.726 -28.265 1.00 62.78 167 ARG A C 1
ATOM 1381 O O . ARG A 1 167 ? 15.425 8.327 -29.327 1.00 62.78 167 ARG A O 1
ATOM 1388 N N . THR A 1 168 ? 16.006 6.615 -28.017 1.00 59.44 168 THR A N 1
ATOM 1389 C CA . THR A 1 168 ? 16.937 6.020 -28.991 1.00 59.44 168 THR A CA 1
ATOM 1390 C C . THR A 1 168 ? 16.210 5.448 -30.198 1.00 59.44 168 THR A C 1
ATOM 1392 O O . THR A 1 168 ? 16.685 5.644 -31.313 1.00 59.44 168 THR A O 1
ATOM 1395 N N . LYS A 1 169 ? 15.033 4.828 -30.036 1.00 58.00 169 LYS A N 1
ATOM 1396 C CA . LYS A 1 169 ? 14.197 4.399 -31.175 1.00 58.00 169 LYS A CA 1
ATOM 1397 C C . LYS A 1 169 ? 13.730 5.594 -32.020 1.00 58.00 169 LYS A C 1
ATOM 1399 O O . LYS A 1 169 ? 13.775 5.530 -33.247 1.00 58.00 169 LYS A O 1
ATOM 1404 N N . TYR A 1 170 ? 13.367 6.708 -31.384 1.00 48.81 170 TYR A N 1
ATOM 1405 C CA . TYR A 1 170 ? 13.034 7.960 -32.071 1.00 48.81 170 TYR A CA 1
ATOM 1406 C C . TYR A 1 170 ? 14.255 8.582 -32.779 1.00 48.81 170 TYR A C 1
ATOM 1408 O O . TYR A 1 170 ? 14.180 8.899 -33.965 1.00 48.81 170 TYR A O 1
ATOM 1416 N N . ASN A 1 171 ? 15.414 8.647 -32.113 1.00 45.78 171 ASN A N 1
ATOM 1417 C CA . ASN A 1 171 ? 16.662 9.166 -32.684 1.00 45.78 171 ASN A CA 1
ATOM 1418 C C . ASN A 1 171 ? 17.218 8.280 -33.809 1.00 45.78 171 ASN A C 1
ATOM 1420 O O . ASN A 1 171 ? 17.762 8.809 -34.770 1.00 45.78 171 ASN A O 1
ATOM 1424 N N . ARG A 1 172 ? 17.020 6.956 -33.776 1.00 46.16 172 ARG A N 1
ATOM 1425 C CA . ARG A 1 172 ? 17.353 6.064 -34.904 1.00 46.16 172 ARG A CA 1
ATOM 1426 C C . ARG A 1 172 ? 16.501 6.334 -36.140 1.00 46.16 172 ARG A C 1
ATOM 1428 O O . ARG A 1 172 ? 16.942 6.075 -37.250 1.00 46.16 172 ARG A O 1
ATOM 1435 N N . THR A 1 173 ? 15.297 6.867 -35.950 1.00 50.47 173 THR A N 1
ATOM 1436 C CA . THR A 1 173 ? 14.379 7.181 -37.052 1.00 50.47 173 THR A CA 1
ATOM 1437 C C . THR A 1 173 ? 14.611 8.596 -37.609 1.00 50.47 173 THR A C 1
ATOM 1439 O O . THR A 1 173 ? 14.141 8.902 -38.700 1.00 50.47 173 THR A O 1
ATOM 1442 N N . TYR A 1 174 ? 15.372 9.448 -36.906 1.00 47.94 174 TYR A N 1
ATOM 1443 C CA . TYR A 1 174 ? 15.635 10.847 -37.285 1.00 47.94 174 TYR A CA 1
ATOM 1444 C C . TYR A 1 174 ? 17.122 11.265 -37.289 1.00 47.94 174 TYR A C 1
ATOM 1446 O O . TYR A 1 174 ? 17.415 12.442 -37.489 1.00 47.94 174 TYR A O 1
ATOM 1454 N N . GLY A 1 175 ? 18.068 10.339 -37.097 1.00 46.78 175 GLY A N 1
ATOM 1455 C CA . GLY A 1 175 ? 19.448 10.692 -36.743 1.00 46.78 175 GLY A CA 1
ATOM 1456 C C . GLY A 1 175 ? 20.542 9.712 -37.164 1.00 46.78 175 GLY A C 1
ATOM 1457 O O . GLY A 1 175 ? 21.534 9.603 -36.453 1.00 46.78 175 GLY A O 1
ATOM 1458 N N . ASP A 1 176 ? 20.416 9.037 -38.310 1.00 44.00 176 ASP A N 1
ATOM 1459 C CA . ASP A 1 176 ? 21.586 8.466 -38.996 1.00 44.00 176 ASP A CA 1
ATOM 1460 C C . ASP A 1 176 ? 21.537 8.757 -40.500 1.00 44.00 176 ASP A C 1
ATOM 1462 O O . ASP A 1 176 ? 21.027 8.003 -41.326 1.00 44.00 176 ASP A O 1
ATOM 1466 N N . SER A 1 177 ? 22.033 9.934 -40.860 1.00 38.72 177 SER A N 1
ATOM 1467 C CA . SER A 1 177 ? 22.553 10.204 -42.199 1.00 38.72 177 SER A CA 1
ATOM 1468 C C . SER A 1 177 ? 23.752 11.129 -42.064 1.00 38.72 177 SER A C 1
ATOM 1470 O O . SER A 1 177 ? 23.772 12.226 -42.613 1.00 38.72 177 SER A O 1
ATOM 1472 N N . SER A 1 178 ? 24.736 10.684 -41.281 1.00 43.66 178 SER A N 1
ATOM 1473 C CA . SER A 1 178 ? 26.042 11.339 -41.176 1.00 43.66 178 SER A CA 1
ATOM 1474 C C . SER A 1 178 ? 27.147 10.304 -40.966 1.00 43.66 178 SER A C 1
ATOM 1476 O O . SER A 1 178 ? 27.989 10.458 -40.087 1.00 43.66 178 SER A O 1
ATOM 1478 N N . SER A 1 179 ? 27.168 9.245 -41.776 1.00 35.34 179 SER A N 1
ATOM 1479 C CA . SER A 1 179 ? 28.378 8.449 -41.979 1.00 35.34 179 SER A CA 1
ATOM 1480 C C . SER A 1 179 ? 28.895 8.700 -43.394 1.00 35.34 179 SER A C 1
ATOM 1482 O O . SER A 1 179 ? 28.218 8.498 -44.401 1.00 35.34 179 SER A O 1
ATOM 1484 N N . SER A 1 180 ? 30.108 9.239 -43.452 1.00 43.91 180 SER A N 1
ATOM 1485 C CA . SER A 1 180 ? 30.883 9.525 -44.651 1.00 43.91 180 SER A CA 1
ATOM 1486 C C . SER A 1 180 ? 31.283 8.227 -45.359 1.00 43.91 180 SER A C 1
ATOM 1488 O O . SER A 1 180 ? 32.421 7.766 -45.285 1.00 43.91 180 SER A O 1
ATOM 1490 N N . ALA A 1 181 ? 30.3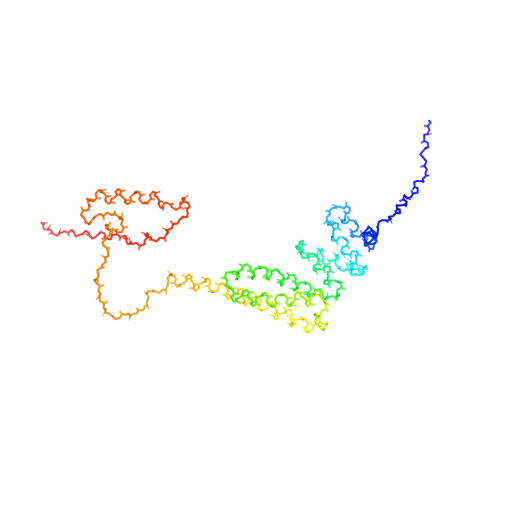41 7.627 -46.082 1.00 34.00 181 ALA A N 1
ATOM 1491 C CA . ALA A 1 181 ? 30.631 6.562 -47.028 1.00 34.00 181 ALA A CA 1
ATOM 1492 C C . ALA A 1 181 ? 31.138 7.181 -48.339 1.00 34.00 181 ALA A C 1
ATOM 1494 O O . ALA A 1 181 ? 30.414 7.841 -49.083 1.00 34.00 181 ALA A O 1
ATOM 1495 N N . LYS A 1 182 ? 32.436 6.987 -48.575 1.00 38.62 182 LYS A N 1
ATOM 1496 C CA . LYS A 1 182 ? 33.141 7.243 -49.831 1.00 38.62 182 LYS A CA 1
ATOM 1497 C C . LYS A 1 182 ? 32.321 6.766 -51.037 1.00 38.62 182 LYS A C 1
ATOM 1499 O O . LYS A 1 182 ? 31.897 5.618 -51.063 1.00 38.62 182 LYS A O 1
ATOM 1504 N N . ASN A 1 183 ? 32.197 7.649 -52.030 1.00 42.72 183 ASN A N 1
ATOM 1505 C CA . ASN A 1 183 ? 31.959 7.388 -53.454 1.00 42.72 183 ASN A CA 1
ATOM 1506 C C . ASN A 1 183 ? 31.705 5.921 -53.834 1.00 42.72 183 ASN A C 1
ATOM 1508 O O . ASN A 1 183 ? 32.661 5.234 -54.182 1.00 42.72 183 ASN A O 1
ATOM 1512 N N . GLN A 1 184 ? 30.440 5.497 -53.876 1.00 35.81 184 GLN A N 1
ATOM 1513 C CA . GLN A 1 184 ? 29.947 4.532 -54.863 1.00 35.81 184 GLN A CA 1
ATOM 1514 C C . GLN A 1 184 ? 28.496 4.886 -55.207 1.00 35.81 184 GLN A C 1
ATOM 1516 O O . GLN A 1 184 ? 27.596 4.771 -54.381 1.00 35.81 184 GLN A O 1
ATOM 1521 N N . VAL A 1 185 ? 28.298 5.377 -56.429 1.00 43.25 185 VAL A N 1
ATOM 1522 C CA . VAL A 1 185 ? 26.994 5.435 -57.102 1.00 43.25 185 VAL A CA 1
ATOM 1523 C C . VAL A 1 185 ? 26.676 4.024 -57.602 1.00 43.25 185 VAL A C 1
ATOM 1525 O O . VAL A 1 185 ? 27.557 3.381 -58.171 1.00 43.25 185 VAL A O 1
ATOM 1528 N N . PRO A 1 186 ? 25.449 3.543 -57.362 1.00 40.75 186 PRO A N 1
ATOM 1529 C CA . PRO A 1 186 ? 24.624 3.000 -58.454 1.00 40.75 186 PRO A CA 1
ATOM 1530 C C . PRO A 1 186 ? 23.224 3.666 -58.421 1.00 40.75 186 PRO A C 1
ATOM 1532 O O . PRO A 1 186 ? 22.602 3.742 -57.365 1.00 40.75 186 PRO A O 1
ATOM 1535 N N . GLU A 1 187 ? 22.769 4.388 -59.457 1.00 47.56 187 GLU A N 1
ATOM 1536 C CA . GLU A 1 187 ? 21.920 3.875 -60.567 1.00 47.56 187 GLU A CA 1
ATOM 1537 C C . GLU A 1 187 ? 20.978 2.737 -60.109 1.00 47.56 187 GLU A C 1
ATOM 1539 O O . GLU A 1 187 ? 21.453 1.687 -59.707 1.00 47.56 187 GLU A O 1
ATOM 1544 N N . GLU A 1 188 ? 19.643 2.824 -60.068 1.00 47.56 188 GLU A N 1
ATOM 1545 C CA . GLU A 1 188 ? 18.641 3.685 -60.704 1.00 47.56 188 GLU A CA 1
ATOM 1546 C C . GLU A 1 188 ? 17.462 3.895 -59.726 1.00 47.56 188 GLU A C 1
ATOM 1548 O O . GLU A 1 188 ? 16.968 2.958 -59.097 1.00 47.56 188 GLU A O 1
ATOM 1553 N N . GLY A 1 189 ? 16.992 5.135 -59.576 1.00 49.41 189 GLY A N 1
ATOM 1554 C CA . GLY A 1 189 ? 15.824 5.446 -58.749 1.00 49.41 189 GLY A CA 1
ATOM 1555 C C . GLY A 1 189 ? 14.522 5.132 -59.484 1.00 49.41 189 GLY A C 1
ATOM 1556 O O . GLY A 1 189 ? 14.342 5.554 -60.624 1.00 49.41 189 GLY A O 1
ATOM 1557 N N . ILE A 1 190 ? 13.591 4.441 -58.819 1.00 57.69 190 ILE A N 1
ATOM 1558 C CA . ILE A 1 190 ? 12.232 4.210 -59.332 1.00 57.69 190 ILE A CA 1
ATOM 1559 C C . ILE A 1 190 ? 11.618 5.569 -59.725 1.00 57.69 190 ILE A C 1
ATOM 1561 O O . ILE A 1 190 ? 11.544 6.465 -58.876 1.00 57.69 190 ILE A O 1
ATOM 1565 N N . PRO A 1 191 ? 11.177 5.761 -60.983 1.00 64.38 191 PRO A N 1
ATOM 1566 C CA . PRO A 1 191 ? 10.656 7.047 -61.418 1.00 64.38 191 PRO A CA 1
ATOM 1567 C C . PRO A 1 191 ? 9.382 7.409 -60.650 1.00 64.38 191 PRO A C 1
ATOM 1569 O O . PRO A 1 191 ? 8.540 6.561 -60.356 1.00 64.38 191 PRO A O 1
ATOM 1572 N N . PHE A 1 192 ? 9.231 8.696 -60.331 1.00 60.06 192 PHE A N 1
ATOM 1573 C CA . PHE A 1 192 ? 8.138 9.225 -59.504 1.00 60.06 192 PHE A CA 1
ATOM 1574 C C . PHE A 1 192 ? 6.741 8.827 -60.009 1.00 60.06 192 PHE A C 1
ATOM 1576 O O . PHE A 1 192 ? 5.837 8.615 -59.207 1.00 60.06 192 PHE A O 1
ATOM 1583 N N . THR A 1 193 ? 6.579 8.661 -61.324 1.00 64.69 193 THR A N 1
ATOM 1584 C CA . THR A 1 193 ? 5.353 8.169 -61.970 1.00 64.69 193 THR A CA 1
ATOM 1585 C C . 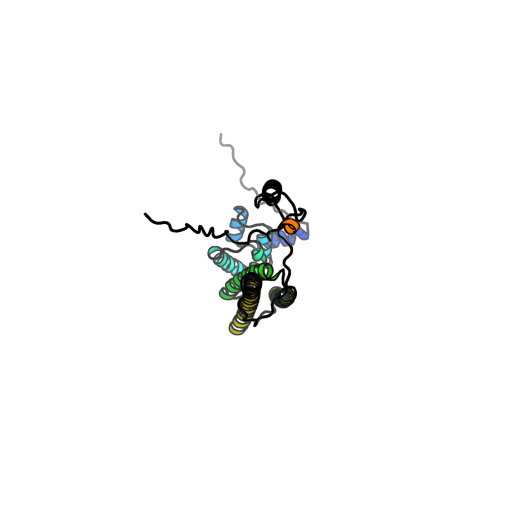THR A 1 193 ? 4.958 6.773 -61.484 1.00 64.69 193 THR A C 1
ATOM 1587 O O . THR A 1 193 ? 3.794 6.550 -61.160 1.00 64.69 193 THR A O 1
ATOM 1590 N N . VAL A 1 194 ? 5.927 5.874 -61.305 1.00 66.50 194 VAL A N 1
ATOM 1591 C CA . VAL A 1 194 ? 5.705 4.520 -60.774 1.00 66.50 194 VAL A CA 1
ATOM 1592 C C . VAL A 1 194 ? 5.341 4.567 -59.286 1.00 66.50 194 VAL A C 1
ATOM 1594 O O . VAL A 1 194 ? 4.450 3.840 -58.851 1.00 66.50 194 VAL A O 1
ATOM 1597 N N . LEU A 1 195 ? 5.940 5.480 -58.514 1.00 64.06 195 LEU A N 1
ATOM 1598 C CA . LEU A 1 195 ? 5.613 5.695 -57.094 1.00 64.06 195 LEU A CA 1
ATOM 1599 C C . LEU A 1 195 ? 4.167 6.167 -56.859 1.00 64.06 195 LEU A C 1
ATOM 1601 O O . LEU A 1 195 ? 3.572 5.829 -55.837 1.00 64.06 195 LEU A O 1
ATOM 1605 N N . ILE A 1 196 ? 3.584 6.914 -57.799 1.00 65.38 196 ILE A N 1
ATOM 1606 C CA . ILE A 1 196 ? 2.181 7.372 -57.744 1.00 65.38 196 ILE A CA 1
ATOM 1607 C C . ILE A 1 196 ? 1.202 6.433 -58.478 1.00 65.38 196 ILE A C 1
ATOM 1609 O O . ILE A 1 196 ? 0.006 6.734 -58.570 1.00 65.38 196 ILE A O 1
ATOM 1613 N N . GLY A 1 197 ? 1.690 5.287 -58.970 1.00 64.00 197 GLY A N 1
ATOM 1614 C CA . GLY A 1 197 ? 0.895 4.258 -59.646 1.00 64.00 197 GLY A CA 1
ATOM 1615 C C . GLY A 1 197 ? 0.494 4.600 -61.084 1.00 64.00 197 GLY A C 1
ATOM 1616 O O . GLY A 1 197 ? -0.548 4.135 -61.545 1.00 64.00 197 GLY A O 1
ATOM 1617 N N . LEU A 1 198 ? 1.273 5.433 -61.778 1.00 69.06 198 LEU A N 1
ATOM 1618 C CA . LEU A 1 198 ? 1.073 5.809 -63.180 1.00 69.06 198 LEU A CA 1
ATOM 1619 C C . LEU A 1 198 ? 2.190 5.251 -64.077 1.00 69.06 198 LEU A C 1
ATOM 1621 O O . LEU A 1 198 ? 3.315 5.021 -63.636 1.00 69.06 198 LEU A O 1
ATOM 1625 N N . GLY A 1 199 ? 1.878 5.047 -65.360 1.00 68.81 199 GLY A N 1
ATOM 1626 C CA . GLY A 1 199 ? 2.870 4.667 -66.371 1.00 68.81 199 GLY A CA 1
ATOM 1627 C C . GLY A 1 199 ? 3.921 5.763 -66.588 1.00 68.81 199 GLY A C 1
ATOM 1628 O O . GLY A 1 199 ? 3.655 6.942 -66.350 1.00 68.81 199 GLY A O 1
ATOM 1629 N N . GLN A 1 200 ? 5.119 5.382 -67.046 1.00 59.44 200 GLN A N 1
ATOM 1630 C CA . GLN A 1 200 ? 6.261 6.296 -67.207 1.00 59.44 200 GLN A CA 1
ATOM 1631 C C . GLN A 1 200 ? 6.017 7.459 -68.195 1.00 59.44 200 GLN A C 1
ATOM 1633 O O . GLN A 1 200 ? 6.714 8.463 -68.102 1.00 59.44 200 GLN A O 1
ATOM 1638 N N . GLU A 1 201 ? 4.986 7.388 -69.044 1.00 59.31 201 GLU A N 1
ATOM 1639 C CA . GLU A 1 201 ? 4.616 8.418 -70.034 1.00 59.31 201 GLU A CA 1
ATOM 1640 C C . GLU A 1 201 ? 3.295 9.150 -69.711 1.00 59.31 201 GLU A C 1
ATOM 1642 O O . GLU A 1 201 ? 2.580 9.609 -70.600 1.00 59.31 201 GLU A O 1
ATOM 1647 N N . ALA A 1 202 ? 2.914 9.240 -68.434 1.00 60.59 202 ALA A N 1
ATOM 1648 C CA . ALA A 1 202 ? 1.680 9.927 -68.053 1.00 60.59 202 ALA A CA 1
ATOM 1649 C C . ALA A 1 202 ? 1.763 11.453 -68.270 1.00 60.59 202 ALA A C 1
ATOM 1651 O O . ALA A 1 202 ? 2.741 12.101 -67.890 1.00 60.59 202 ALA A O 1
ATOM 1652 N N . SER A 1 203 ? 0.695 12.034 -68.830 1.00 67.88 203 SER A N 1
ATOM 1653 C CA . SER A 1 203 ? 0.556 13.481 -69.040 1.00 67.88 203 SER A CA 1
ATOM 1654 C C . SER A 1 203 ? 0.678 14.254 -67.713 1.00 67.88 203 SER A C 1
ATOM 1656 O O . SER A 1 203 ? 0.177 13.792 -66.680 1.00 67.88 203 SER A O 1
ATOM 1658 N N . PRO A 1 204 ? 1.297 15.452 -67.694 1.00 66.06 204 PRO A N 1
ATOM 1659 C CA . PRO A 1 204 ? 1.464 16.251 -66.475 1.00 66.06 204 PRO A CA 1
ATOM 1660 C C . PRO A 1 204 ? 0.138 16.591 -65.771 1.00 66.06 204 PRO A C 1
ATOM 1662 O O . PRO A 1 204 ? 0.116 16.766 -64.548 1.00 66.06 204 PRO A O 1
ATOM 1665 N N . GLU A 1 205 ? -0.976 16.640 -66.505 1.00 70.44 205 GLU A N 1
ATOM 1666 C CA . GLU A 1 205 ? -2.312 16.844 -65.932 1.00 70.44 205 GLU A CA 1
ATOM 1667 C C . GLU A 1 205 ? -2.802 15.623 -65.134 1.00 70.44 205 GLU A C 1
ATOM 1669 O O . GLU A 1 205 ? -3.404 15.772 -64.063 1.00 70.44 205 GLU A O 1
ATOM 1674 N N . ASP A 1 206 ? -2.477 14.414 -65.596 1.00 71.06 206 ASP A N 1
ATOM 1675 C CA . ASP A 1 206 ? -2.852 13.154 -64.947 1.00 71.06 206 ASP A CA 1
ATOM 1676 C C . ASP A 1 206 ? -2.027 12.899 -63.685 1.00 71.06 206 ASP A C 1
ATOM 1678 O O . ASP A 1 206 ? -2.567 12.460 -62.664 1.00 71.06 206 ASP A O 1
ATOM 1682 N N . ILE A 1 207 ? -0.746 13.281 -63.705 1.00 70.06 207 ILE A N 1
ATOM 1683 C CA . ILE A 1 207 ? 0.130 13.270 -62.526 1.00 70.06 207 ILE A CA 1
ATOM 1684 C C . ILE A 1 207 ? -0.461 14.162 -61.427 1.00 70.06 207 ILE A C 1
ATOM 1686 O O . ILE A 1 207 ? -0.612 13.730 -60.281 1.00 70.06 207 ILE A O 1
ATOM 1690 N N . GLN A 1 208 ? -0.873 15.391 -61.760 1.00 72.00 208 GLN A N 1
ATOM 1691 C CA . GLN A 1 208 ? -1.490 16.289 -60.778 1.00 72.00 208 GLN A CA 1
ATOM 1692 C C . GLN A 1 208 ? -2.830 15.764 -60.260 1.00 72.00 208 GLN A C 1
ATOM 1694 O O . GLN A 1 208 ? -3.115 15.878 -59.062 1.00 72.00 208 GLN A O 1
ATOM 1699 N N . ARG A 1 209 ? -3.665 15.191 -61.133 1.00 75.44 209 ARG A N 1
ATOM 1700 C CA . ARG A 1 209 ? -4.962 14.627 -60.745 1.00 75.44 209 ARG A CA 1
ATOM 1701 C C . ARG A 1 209 ? -4.784 13.453 -59.782 1.00 75.44 209 ARG A C 1
ATOM 1703 O O . ARG A 1 209 ? -5.489 13.393 -58.772 1.00 75.44 209 ARG A O 1
ATOM 1710 N N . GLN A 1 210 ? -3.821 12.573 -60.044 1.00 73.19 210 GLN A N 1
ATOM 1711 C CA . GLN A 1 210 ? -3.528 11.427 -59.189 1.00 73.19 210 GLN A CA 1
ATOM 1712 C C . GLN A 1 210 ? -2.916 11.853 -57.850 1.00 73.19 210 GLN A C 1
ATOM 1714 O O . GLN A 1 210 ? -3.364 11.380 -56.806 1.00 73.19 210 GLN A O 1
ATOM 1719 N N . CYS A 1 211 ? -2.003 12.827 -57.844 1.00 67.44 211 CYS A N 1
ATOM 1720 C CA . CYS A 1 211 ? -1.476 13.413 -56.610 1.00 67.44 211 CYS A CA 1
ATOM 1721 C C . CYS A 1 211 ? -2.587 14.033 -55.746 1.00 67.44 211 CYS A C 1
ATOM 1723 O O . CYS A 1 211 ? -2.649 13.771 -54.546 1.00 67.44 211 CYS A O 1
ATOM 1725 N N . ARG A 1 212 ? -3.529 14.787 -56.335 1.00 72.19 212 ARG A N 1
ATOM 1726 C CA . ARG A 1 212 ? -4.690 15.323 -55.591 1.00 72.19 212 ARG A CA 1
ATOM 1727 C C . ARG A 1 212 ? -5.589 14.211 -55.048 1.00 72.19 212 ARG A C 1
ATOM 1729 O O . ARG A 1 212 ? -6.144 14.352 -53.961 1.00 72.19 212 ARG A O 1
ATOM 1736 N N . ARG A 1 213 ? -5.745 13.108 -55.785 1.00 72.56 213 ARG A N 1
ATOM 1737 C CA . ARG A 1 213 ? -6.536 11.947 -55.352 1.00 72.56 213 ARG A CA 1
ATOM 1738 C C . ARG A 1 213 ? -5.874 11.215 -54.184 1.00 72.56 213 ARG A C 1
ATOM 1740 O O . ARG A 1 213 ? -6.574 10.851 -53.244 1.00 72.56 213 ARG A O 1
ATOM 1747 N N . LEU A 1 214 ? -4.552 11.046 -54.225 1.00 69.06 214 LEU A N 1
ATOM 1748 C CA . LEU A 1 214 ? -3.762 10.464 -53.139 1.00 69.06 214 LEU A CA 1
ATOM 1749 C C . LEU A 1 214 ? -3.778 11.358 -51.897 1.00 69.06 214 LEU A C 1
ATOM 1751 O O . LEU A 1 214 ? -4.030 10.852 -50.814 1.00 69.06 214 LEU A O 1
ATOM 1755 N N . LEU A 1 215 ? -3.646 12.679 -52.049 1.00 65.62 215 LEU A N 1
ATOM 1756 C CA . LEU A 1 215 ? -3.749 13.627 -50.931 1.00 65.62 215 LEU A CA 1
ATOM 1757 C C . LEU A 1 215 ? -5.134 13.632 -50.269 1.00 65.62 215 LEU A C 1
ATOM 1759 O O . LEU A 1 215 ? -5.223 13.770 -49.056 1.00 65.62 215 LEU A O 1
ATOM 1763 N N . LYS A 1 216 ? -6.216 13.441 -51.037 1.00 67.25 216 LYS A N 1
ATOM 1764 C CA . LYS A 1 216 ? -7.567 13.280 -50.469 1.00 67.25 216 LYS A CA 1
ATOM 1765 C C . LYS A 1 216 ? -7.752 11.951 -49.734 1.00 67.25 216 LYS A C 1
ATOM 1767 O O . LYS A 1 216 ? -8.504 11.907 -48.772 1.00 67.25 216 LYS A O 1
ATOM 1772 N N . LYS A 1 217 ? -7.106 10.877 -50.198 1.00 62.31 217 LYS A N 1
ATOM 1773 C CA . LYS A 1 217 ? -7.181 9.544 -49.573 1.00 62.31 217 LYS A CA 1
ATOM 1774 C C . LYS A 1 217 ? -6.226 9.367 -48.388 1.00 62.31 217 LYS A C 1
ATOM 1776 O O . LYS A 1 217 ? -6.469 8.499 -47.567 1.00 62.31 217 LYS A O 1
ATOM 1781 N N . LEU A 1 218 ? -5.159 10.161 -48.324 1.00 59.78 218 LEU A N 1
ATOM 1782 C CA . LEU A 1 218 ? -4.122 10.135 -47.286 1.00 59.78 218 LEU A CA 1
ATOM 1783 C C . LEU A 1 218 ? -4.180 11.393 -46.397 1.00 59.78 218 LEU A C 1
ATOM 1785 O O . LEU A 1 218 ? -3.164 11.799 -45.835 1.00 59.78 218 LEU A O 1
ATOM 1789 N N . HIS A 1 219 ? -5.342 12.054 -46.311 1.00 56.38 219 HIS A N 1
ATOM 1790 C CA . HIS A 1 219 ? -5.496 13.248 -45.481 1.00 56.38 219 HIS A CA 1
ATOM 1791 C C . HIS A 1 219 ? -5.379 12.860 -43.995 1.00 56.38 219 HIS A C 1
ATOM 1793 O O . HIS A 1 219 ? -6.100 11.960 -43.565 1.00 56.38 219 HIS A O 1
ATOM 1799 N N . PRO A 1 220 ? -4.527 13.530 -43.196 1.00 53.72 220 PRO A N 1
ATOM 1800 C CA . PRO A 1 220 ? -4.198 13.114 -41.826 1.00 53.72 220 PRO A CA 1
ATOM 1801 C C . PRO A 1 220 ? -5.363 13.154 -40.817 1.00 53.72 220 PRO A C 1
ATOM 1803 O O . PRO A 1 220 ? -5.204 12.657 -39.710 1.00 53.72 220 PRO A O 1
ATOM 1806 N N . ASP A 1 221 ? -6.532 13.677 -41.202 1.00 52.12 221 ASP A N 1
ATOM 1807 C CA . ASP A 1 221 ? -7.745 13.718 -40.364 1.00 52.12 221 ASP A CA 1
ATOM 1808 C C . ASP A 1 221 ? -8.733 12.557 -40.607 1.00 52.12 221 ASP A C 1
ATOM 1810 O O . ASP A 1 221 ? -9.799 12.516 -39.993 1.00 52.12 221 ASP A O 1
ATOM 1814 N N . GLN A 1 222 ? -8.424 11.600 -41.492 1.00 46.25 222 GLN A N 1
ATOM 1815 C CA . GLN A 1 222 ? -9.184 10.348 -41.609 1.00 46.25 222 GLN A CA 1
ATOM 1816 C C . GLN A 1 222 ? -8.262 9.170 -41.275 1.00 46.25 222 GLN A C 1
ATOM 1818 O O . GLN A 1 222 ? -7.247 8.961 -41.930 1.00 46.25 222 GLN A O 1
ATOM 1823 N N . GLY A 1 223 ? -8.596 8.480 -40.184 1.00 36.84 223 GLY A N 1
ATOM 1824 C CA . GLY A 1 223 ? -7.728 7.589 -39.416 1.00 36.84 223 GLY A CA 1
ATOM 1825 C C . GLY A 1 223 ? -6.943 6.519 -40.185 1.00 36.84 223 GLY A C 1
ATOM 1826 O O . GLY A 1 223 ? -7.402 5.944 -41.164 1.00 36.84 223 GLY A O 1
ATOM 1827 N N . GLU A 1 224 ? -5.767 6.240 -39.615 1.00 43.06 224 GLU A N 1
ATOM 1828 C CA . GLU A 1 224 ? -5.029 4.972 -39.650 1.00 43.06 224 GLU A CA 1
ATOM 1829 C C . GLU A 1 224 ? -4.599 4.435 -41.027 1.00 43.06 224 GLU A C 1
ATOM 1831 O O . GLU A 1 224 ? -5.129 3.456 -41.540 1.00 43.06 224 GLU A O 1
ATOM 1836 N N . ALA A 1 225 ? -3.543 5.040 -41.590 1.00 38.81 225 ALA A N 1
ATOM 1837 C CA . ALA A 1 225 ? -2.278 4.379 -41.966 1.00 38.81 225 ALA A CA 1
ATOM 1838 C C . ALA A 1 225 ? -1.518 5.163 -43.059 1.00 38.81 225 ALA A C 1
ATOM 1840 O O . ALA A 1 225 ? -2.103 5.645 -44.023 1.00 38.81 225 ALA A O 1
ATOM 1841 N N . ARG A 1 226 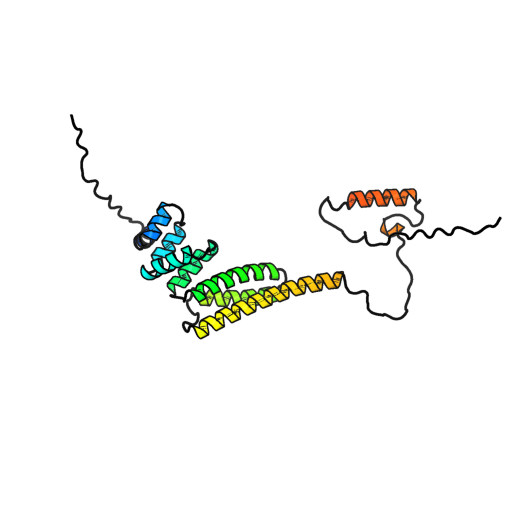? -0.176 5.139 -42.963 1.00 39.53 226 ARG A N 1
ATOM 1842 C CA . ARG A 1 226 ? 0.828 5.499 -43.998 1.00 39.53 226 ARG A CA 1
ATOM 1843 C C . ARG A 1 226 ? 1.252 6.971 -44.097 1.00 39.53 226 ARG A C 1
ATOM 1845 O O . ARG A 1 226 ? 1.200 7.593 -45.154 1.00 39.53 226 ARG A O 1
ATOM 1852 N N . ILE A 1 227 ? 1.859 7.469 -43.023 1.00 42.44 227 ILE A N 1
ATOM 1853 C CA . ILE A 1 227 ? 2.912 8.488 -43.123 1.00 42.44 227 ILE A CA 1
ATOM 1854 C C . ILE A 1 227 ? 4.172 7.781 -43.628 1.00 42.44 227 ILE A C 1
ATOM 1856 O O . ILE A 1 227 ? 4.796 7.096 -42.840 1.00 42.44 227 ILE A O 1
ATOM 1860 N N . TYR A 1 228 ? 4.500 7.901 -44.917 1.00 41.56 228 TYR A N 1
ATOM 1861 C CA . TYR A 1 228 ? 5.864 7.817 -45.482 1.00 41.56 228 TYR A CA 1
ATOM 1862 C C . TYR A 1 228 ? 5.802 8.215 -46.967 1.00 41.56 228 TYR A C 1
ATOM 1864 O O . TYR A 1 228 ? 5.968 7.368 -47.835 1.00 41.56 228 TYR A O 1
ATOM 1872 N N . LEU A 1 229 ? 5.489 9.483 -47.286 1.00 36.31 229 LEU A N 1
ATOM 1873 C CA . LEU A 1 229 ? 5.759 10.049 -48.629 1.00 36.31 229 LEU A CA 1
ATOM 1874 C C . LEU A 1 229 ? 5.605 11.578 -48.765 1.00 36.31 229 LEU A C 1
ATOM 1876 O O . LEU A 1 229 ? 5.463 12.084 -49.873 1.00 36.31 229 LEU A O 1
ATOM 1880 N N . ILE A 1 230 ? 5.673 12.351 -47.676 1.00 37.50 230 ILE A N 1
ATOM 1881 C CA . ILE A 1 230 ? 5.726 13.824 -47.760 1.00 37.50 230 ILE A CA 1
ATOM 1882 C C . ILE A 1 230 ? 7.022 14.293 -47.104 1.00 37.50 230 ILE A C 1
ATOM 1884 O O . ILE A 1 230 ? 7.054 14.846 -46.013 1.00 37.50 230 ILE A O 1
ATOM 1888 N N . GLY A 1 231 ? 8.124 13.985 -47.779 1.00 37.88 231 GLY A N 1
ATOM 1889 C CA . GLY A 1 231 ? 9.478 14.318 -47.351 1.00 37.88 231 GLY A CA 1
ATOM 1890 C C . GLY A 1 231 ? 10.413 14.491 -48.540 1.00 37.88 231 GLY A C 1
ATOM 1891 O O . GLY A 1 231 ? 11.565 14.089 -48.479 1.00 37.88 231 GLY A O 1
ATOM 1892 N N . SER A 1 232 ? 9.931 15.049 -49.651 1.00 31.81 232 SER A N 1
ATOM 1893 C CA . SER A 1 232 ? 10.775 15.340 -50.810 1.00 31.81 232 SER A CA 1
ATOM 1894 C C . SER A 1 232 ? 10.535 16.761 -51.304 1.00 31.81 232 SER A C 1
ATOM 1896 O O . SER A 1 232 ? 9.602 17.035 -52.049 1.00 31.81 232 SER A O 1
ATOM 1898 N N . LYS A 1 233 ? 11.423 17.639 -50.826 1.00 32.12 233 LYS A N 1
ATOM 1899 C CA . LYS A 1 233 ? 12.025 18.792 -51.511 1.00 32.12 233 LYS A CA 1
ATOM 1900 C C . LYS A 1 233 ? 11.072 19.731 -52.267 1.00 32.12 233 LYS A C 1
ATOM 1902 O O . LYS A 1 233 ? 10.621 19.453 -53.372 1.00 32.12 233 LYS A O 1
ATOM 1907 N N . LYS A 1 234 ? 10.928 20.942 -51.712 1.00 31.44 234 LYS A N 1
ATOM 1908 C CA . LYS A 1 234 ? 10.608 22.163 -52.470 1.00 31.44 234 LYS A CA 1
ATOM 1909 C C . LYS A 1 234 ? 11.472 22.207 -53.747 1.00 31.44 234 LYS A C 1
ATOM 1911 O O . LYS A 1 234 ? 12.698 22.178 -53.610 1.00 31.44 234 LYS A O 1
ATOM 1916 N N . PRO A 1 235 ? 10.906 22.312 -54.961 1.00 34.22 235 PRO A N 1
ATOM 1917 C CA . PRO A 1 235 ? 11.707 22.624 -56.130 1.00 34.22 235 PRO A CA 1
ATOM 1918 C C . PRO A 1 235 ? 12.128 24.094 -56.063 1.00 34.22 235 PRO A C 1
ATOM 1920 O O . PRO A 1 235 ? 11.315 25.016 -56.124 1.00 34.22 235 PRO A O 1
ATOM 1923 N N . MET A 1 236 ? 13.434 24.286 -55.903 1.00 31.17 236 MET A N 1
ATOM 1924 C CA . MET A 1 236 ? 14.136 25.546 -56.085 1.00 31.17 236 MET A CA 1
ATOM 1925 C C . MET A 1 236 ? 13.987 25.946 -57.561 1.00 31.17 236 MET A C 1
ATOM 1927 O O . MET A 1 236 ? 14.620 25.357 -58.435 1.00 31.17 236 MET A O 1
ATOM 1931 N N . MET A 1 237 ? 13.102 26.900 -57.865 1.00 29.66 237 MET A N 1
ATOM 1932 C CA . MET A 1 237 ? 13.016 27.480 -59.205 1.00 29.66 237 MET A CA 1
ATOM 1933 C C . MET A 1 237 ? 14.252 28.351 -59.449 1.00 29.66 237 MET A C 1
ATOM 1935 O O . MET A 1 237 ? 14.327 29.489 -58.993 1.00 29.66 237 MET A O 1
ATOM 1939 N N . HIS A 1 238 ? 15.226 27.817 -60.185 1.00 30.75 238 HIS A N 1
ATOM 1940 C CA . HIS A 1 238 ? 16.238 28.626 -60.854 1.00 30.75 238 HIS A CA 1
ATOM 1941 C C . HIS A 1 238 ? 15.610 29.301 -62.077 1.00 30.75 238 HIS A C 1
ATOM 1943 O O . HIS A 1 238 ? 15.437 28.683 -63.125 1.00 30.75 238 HIS A O 1
ATOM 1949 N N . THR A 1 239 ? 15.305 30.590 -61.969 1.00 34.78 239 THR A N 1
ATOM 1950 C CA . THR A 1 239 ? 15.072 31.445 -63.134 1.00 34.78 239 THR A CA 1
ATOM 1951 C C . THR A 1 239 ? 16.412 32.001 -63.617 1.00 34.78 239 THR A C 1
ATOM 1953 O O . THR A 1 239 ? 16.941 32.979 -63.096 1.00 34.78 239 THR A O 1
ATOM 1956 N N . LYS A 1 240 ? 16.977 31.378 -64.659 1.00 35.28 240 LYS A N 1
ATOM 1957 C CA . LYS A 1 240 ? 17.936 32.051 -65.548 1.00 35.28 240 LYS A CA 1
ATOM 1958 C C . LYS A 1 240 ? 17.188 33.189 -66.252 1.00 35.28 240 LYS A C 1
ATOM 1960 O O . LYS A 1 240 ? 16.331 32.916 -67.088 1.00 35.28 240 LYS A O 1
ATOM 1965 N N . LYS A 1 241 ? 17.518 34.449 -65.955 1.00 35.28 241 LYS A N 1
ATOM 1966 C CA . LYS A 1 241 ? 17.253 35.568 -66.871 1.00 35.28 241 LYS A CA 1
ATOM 1967 C C . LYS A 1 241 ? 18.548 35.951 -67.574 1.00 35.28 241 LYS A C 1
ATOM 1969 O O . LYS A 1 241 ? 19.576 36.193 -66.954 1.00 35.28 241 LYS A O 1
ATOM 1974 N N . ILE A 1 242 ? 18.442 35.904 -68.891 1.00 38.19 242 ILE A N 1
ATOM 1975 C CA . ILE A 1 242 ? 19.447 36.158 -69.913 1.00 38.19 242 ILE A CA 1
ATOM 1976 C C . ILE A 1 242 ? 19.710 37.667 -69.997 1.00 38.19 242 ILE A C 1
ATOM 1978 O O . ILE A 1 242 ? 18.771 38.461 -69.976 1.00 38.19 242 ILE A O 1
ATOM 1982 N N . SER A 1 243 ? 20.982 38.040 -70.123 1.00 39.47 243 SER A N 1
ATOM 1983 C CA . SER A 1 243 ? 21.453 39.391 -70.442 1.00 39.47 243 SER A CA 1
ATOM 1984 C C . SER A 1 243 ? 21.187 39.763 -71.910 1.00 39.47 243 SER A C 1
ATOM 1986 O O . SER A 1 243 ? 21.469 38.962 -72.799 1.00 39.47 243 SER A O 1
ATOM 1988 N N . LYS A 1 244 ? 20.736 40.999 -72.163 1.00 33.66 244 LYS A N 1
ATOM 1989 C CA . LYS A 1 244 ? 20.972 41.817 -73.379 1.00 33.66 244 LYS A CA 1
ATOM 1990 C C . LYS A 1 244 ? 20.665 43.275 -72.994 1.00 33.66 244 LYS A C 1
ATOM 1992 O O . LYS A 1 244 ? 19.583 43.532 -72.484 1.00 33.66 244 LYS A O 1
ATOM 1997 N N . VAL A 1 245 ? 21.662 44.158 -72.903 1.00 36.00 245 VAL A N 1
ATOM 1998 C CA . VAL A 1 245 ? 22.188 45.022 -73.984 1.00 36.00 245 VAL A CA 1
ATOM 1999 C C . VAL A 1 245 ? 21.090 45.862 -74.640 1.00 36.00 245 VAL A C 1
ATOM 2001 O O . VAL A 1 245 ? 20.415 45.377 -75.547 1.00 36.00 245 VAL A O 1
ATOM 2004 N N . GLN A 1 246 ? 20.974 47.113 -74.194 1.00 33.72 246 GLN A N 1
ATOM 2005 C CA . GLN A 1 246 ? 21.089 48.330 -75.006 1.00 33.72 246 GLN A CA 1
ATOM 2006 C C . GLN A 1 246 ? 21.419 49.510 -74.093 1.00 33.72 246 GLN A C 1
ATOM 2008 O O . GLN A 1 246 ? 20.891 49.523 -72.959 1.00 33.72 246 GLN A O 1
#

pLDDT: mean 75.52, std 22.03, range [29.66, 96.94]

Organism: NCBI:txid1464

Sequence (246 aa):
MRKETPPGGKPRTVVVTDDRLIDIVEALTNLIDPWKLKIKQGTLKLQDAVRIGSKLSHRQQHWMKEFIEEVVIPEKYMGKIVHAFSLEMPEWSIHLLLRIYTLAEKTRAAIVMFNDLMDEFEKNFQQFEYDFWEGLLPKGEEELEQVLHDLEASFQELYNQAVDSKRTKYNRTYGDSSSSAKNQVPEEGIPFTVLIGLGQEASPEDIQRQCRRLLKKLHPDQGEARIYLIGSKKPMMHTKKISKVQ

InterPro domains:
  IPR036869 Chaperone J-domain superfamily [SSF46565] (175-223)